Protein AF-A0A673LAK9-F1 (afdb_monomer)

Nearest PDB structures (foldseek):
  1bwq-assembly1_A-2  TM=9.946E-01  e=1.488E-22  Bos taurus
  3dt9-assembly1_A  TM=1.001E+00  e=3.721E-22  Bos taurus
  3dt8-assembly1_A  TM=9.996E-01  e=7.287E-22  Bos taurus
  1bwr-assembly1_A-2  TM=9.938E-01  e=6.066E-22  Bos taurus
  1es9-assembly1_A-2  TM=9.946E-01  e=2.473E-21  Bos taurus

Organism: NCBI:txid307959

pLDDT: mean 71.56, std 27.06, range [24.19, 98.62]

Radius of gyration: 23.66 Å; Cα contacts (8 Å, |Δi|>4): 290; chains: 1; bounding box: 69×64×58 Å

Sequence (242 aa):
MSEDSNPAATPTPCQDIQGDGRWMSLHNRFVSDSKGKEPDVLFVGDSLVQLLHEFEVWRKLFSPLHALNFGVGGDATQHVLWRLMNGELDHISPKVVVLWVGTNNHGHTPGQICGGIMAIINVVHQKLPRAHTLVLVLLLVFAVVTATNINCQAQPQPGDSNKSPVVKGHVISRQQGKTCSCVGRRNALEQNYCTCELQRQYRILSKEQKALCLKKGISTFKKCQQLIGGNRKAKKGISMPI

Structure (mmCIF, N/CA/C/O backbone):
data_AF-A0A673LAK9-F1
#
_entry.id   AF-A0A673LAK9-F1
#
loop_
_atom_site.group_PDB
_atom_site.id
_atom_site.type_symbol
_atom_site.label_atom_id
_atom_site.label_alt_id
_atom_site.label_comp_id
_atom_site.label_asym_id
_atom_site.label_entity_id
_atom_site.label_seq_id
_atom_site.pdbx_PDB_ins_code
_atom_site.Cartn_x
_atom_site.Cartn_y
_atom_site.Cartn_z
_atom_site.occupancy
_atom_site.B_iso_or_equiv
_atom_site.auth_seq_id
_atom_site.auth_comp_id
_atom_site.auth_asym_id
_atom_site.auth_atom_id
_atom_site.pdbx_PDB_model_num
ATOM 1 N N . MET A 1 1 ? -4.472 3.982 -33.065 1.00 32.81 1 MET A N 1
ATOM 2 C CA . MET A 1 1 ? -3.292 4.305 -32.242 1.00 32.81 1 MET A CA 1
ATOM 3 C C . MET A 1 1 ? -3.606 3.797 -30.853 1.00 32.81 1 MET A C 1
ATOM 5 O O . MET A 1 1 ? -4.525 4.320 -30.240 1.00 32.81 1 MET A O 1
ATOM 9 N N . SER A 1 2 ? -2.996 2.682 -30.457 1.00 44.56 2 SER A N 1
ATOM 10 C CA . SER A 1 2 ? -3.163 2.100 -29.124 1.00 44.56 2 SER A CA 1
ATOM 11 C C . SER A 1 2 ? -2.722 3.128 -28.090 1.00 44.56 2 SER A C 1
ATOM 13 O O . SER A 1 2 ? -1.603 3.623 -28.193 1.00 44.56 2 SER A O 1
ATOM 15 N N . GLU A 1 3 ? -3.597 3.480 -27.148 1.00 51.19 3 GLU A N 1
ATOM 16 C CA . GLU A 1 3 ? -3.186 4.191 -25.938 1.00 51.19 3 GLU A CA 1
ATOM 17 C C . GLU A 1 3 ? -1.975 3.457 -25.353 1.00 51.19 3 GLU A C 1
ATOM 19 O O . GLU A 1 3 ? -2.029 2.239 -25.170 1.00 51.19 3 GLU A O 1
ATOM 24 N N . ASP A 1 4 ? -0.869 4.171 -25.132 1.00 59.91 4 ASP A N 1
ATOM 25 C CA . ASP A 1 4 ? 0.322 3.613 -24.497 1.00 59.91 4 ASP A CA 1
ATOM 26 C C . ASP A 1 4 ? -0.071 3.086 -23.111 1.00 59.91 4 ASP A C 1
ATOM 28 O O . ASP A 1 4 ? -0.220 3.843 -22.148 1.00 59.91 4 ASP A O 1
ATOM 32 N N . SER A 1 5 ? -0.305 1.774 -23.023 1.00 85.25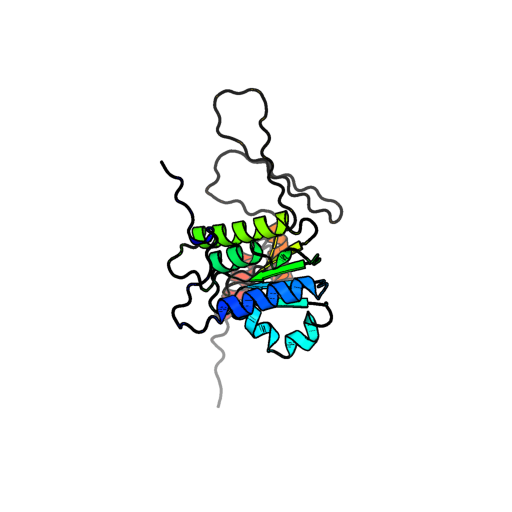 5 SER A N 1
ATOM 33 C CA . SER A 1 5 ? -0.697 1.121 -21.779 1.00 85.25 5 SER A CA 1
ATOM 34 C C . SER A 1 5 ? 0.406 1.321 -20.746 1.00 85.25 5 SER A C 1
ATOM 36 O O . SER A 1 5 ? 1.574 1.020 -20.996 1.00 85.25 5 SER A O 1
ATOM 38 N N . ASN A 1 6 ? 0.049 1.845 -19.574 1.00 94.00 6 ASN A N 1
ATOM 39 C CA . ASN A 1 6 ? 1.003 2.043 -18.495 1.00 94.00 6 ASN A CA 1
ATOM 40 C C . ASN A 1 6 ? 1.324 0.686 -17.831 1.00 94.00 6 ASN A C 1
ATOM 42 O O . ASN A 1 6 ? 0.464 0.146 -17.123 1.00 94.00 6 ASN A O 1
ATOM 46 N N . PRO A 1 7 ? 2.552 0.149 -17.970 1.00 95.06 7 PRO A N 1
ATOM 47 C CA . PRO A 1 7 ? 2.906 -1.151 -17.396 1.00 95.06 7 PRO A CA 1
ATOM 48 C C . PRO A 1 7 ? 2.795 -1.161 -15.865 1.00 95.06 7 PRO A C 1
ATOM 50 O O . PRO A 1 7 ? 2.370 -2.153 -15.282 1.00 95.06 7 PRO A O 1
ATOM 53 N N . ALA A 1 8 ? 3.055 -0.028 -15.205 1.00 94.44 8 ALA A N 1
ATOM 54 C CA . ALA A 1 8 ? 2.922 0.106 -13.756 1.00 94.44 8 ALA A CA 1
ATOM 55 C C . ALA A 1 8 ? 1.456 0.053 -13.271 1.00 94.44 8 ALA A C 1
ATOM 57 O O . ALA A 1 8 ? 1.214 -0.135 -12.077 1.00 94.44 8 ALA A O 1
ATOM 58 N N . ALA A 1 9 ? 0.486 0.220 -14.175 1.00 96.62 9 ALA A N 1
ATOM 59 C CA . ALA A 1 9 ? -0.952 0.134 -13.913 1.00 96.62 9 ALA A CA 1
ATOM 60 C C . ALA A 1 9 ? -1.599 -1.141 -14.487 1.00 96.62 9 ALA A C 1
ATOM 62 O O . ALA A 1 9 ? -2.817 -1.287 -14.412 1.00 96.62 9 ALA A O 1
ATOM 63 N N . THR A 1 10 ? -0.811 -2.058 -15.056 1.00 97.06 10 THR A N 1
ATOM 64 C CA . THR A 1 10 ? -1.315 -3.313 -15.630 1.00 97.06 10 THR A CA 1
ATOM 65 C C . THR A 1 10 ? -1.129 -4.451 -14.622 1.00 97.06 10 THR A C 1
ATOM 67 O O . THR A 1 10 ? 0.012 -4.836 -14.376 1.00 97.06 10 THR A O 1
ATOM 70 N N . PRO A 1 11 ? -2.197 -5.007 -14.020 1.00 97.50 11 PRO A N 1
ATOM 71 C CA . PRO A 1 11 ? -2.079 -5.990 -12.944 1.00 97.50 11 PRO A CA 1
ATOM 72 C C . PRO A 1 11 ? -1.341 -7.243 -13.417 1.00 97.50 11 PRO A C 1
ATOM 74 O O . PRO A 1 11 ? -1.823 -7.961 -14.289 1.00 97.50 11 PRO A O 1
ATOM 77 N N . THR A 1 12 ? -0.189 -7.526 -12.813 1.00 96.81 12 THR A N 1
ATOM 78 C CA . THR A 1 12 ? 0.647 -8.683 -13.160 1.00 96.81 12 THR A CA 1
ATOM 79 C C . THR A 1 12 ? 1.162 -9.333 -11.875 1.00 96.81 12 THR A C 1
ATOM 81 O O . THR A 1 12 ? 1.627 -8.601 -11.000 1.00 96.81 12 THR A O 1
ATOM 84 N N . PRO A 1 13 ? 1.090 -10.666 -11.711 1.00 96.38 13 PRO A N 1
ATOM 85 C CA . PRO A 1 13 ? 1.691 -11.330 -10.558 1.00 96.38 13 PRO A CA 1
ATOM 86 C C . PRO A 1 13 ? 3.221 -11.280 -10.648 1.00 96.38 13 PRO A C 1
ATOM 88 O O . PRO A 1 13 ? 3.785 -11.229 -11.741 1.00 96.38 13 PRO A O 1
ATOM 91 N N . CYS A 1 14 ? 3.907 -11.322 -9.505 1.00 93.06 14 CYS A N 1
ATOM 92 C CA . CYS A 1 14 ? 5.365 -11.426 -9.509 1.00 93.06 14 CYS A CA 1
ATOM 93 C C . CYS A 1 14 ? 5.781 -12.799 -10.061 1.00 93.06 14 CYS A C 1
ATOM 95 O O . CYS A 1 14 ? 5.301 -13.832 -9.586 1.00 93.06 14 CYS A O 1
ATOM 97 N N . GLN A 1 15 ? 6.658 -12.815 -11.066 1.00 91.31 15 GLN A N 1
ATOM 98 C CA . GLN A 1 15 ? 7.163 -14.058 -11.639 1.00 91.31 15 GLN A CA 1
ATOM 99 C C . GLN A 1 15 ? 8.132 -14.733 -10.664 1.00 91.31 15 GLN A C 1
ATOM 101 O O . GLN A 1 15 ? 9.089 -14.117 -10.191 1.00 91.31 15 GLN A O 1
ATOM 106 N N . ASP A 1 16 ? 7.908 -16.016 -10.397 1.00 92.00 16 ASP A N 1
ATOM 107 C CA . ASP A 1 16 ? 8.796 -16.801 -9.551 1.00 92.00 16 ASP A CA 1
ATOM 108 C C . ASP A 1 16 ? 10.026 -17.272 -10.334 1.00 92.00 16 ASP A C 1
ATOM 110 O O . ASP A 1 16 ? 10.006 -18.286 -11.028 1.00 92.00 16 ASP A O 1
ATOM 114 N N . ILE A 1 17 ? 11.103 -16.498 -10.232 1.00 90.25 17 ILE A N 1
ATOM 115 C CA . ILE A 1 17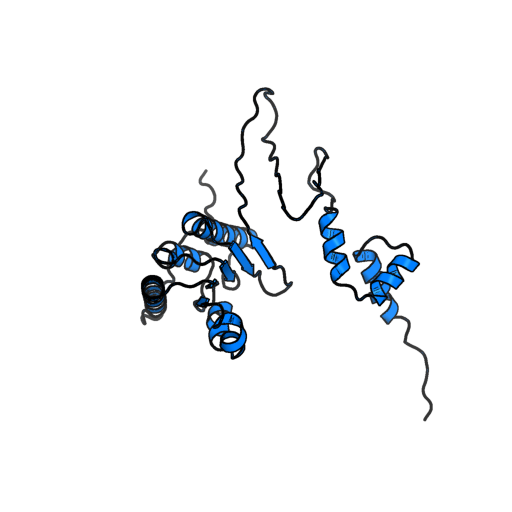 ? 12.404 -16.837 -10.819 1.00 90.25 17 ILE A CA 1
ATOM 116 C C . ILE A 1 17 ? 13.239 -17.770 -9.926 1.00 90.25 17 ILE A C 1
ATOM 118 O O . ILE A 1 17 ? 14.249 -18.292 -10.387 1.00 90.25 17 ILE A O 1
ATOM 122 N N . GLN A 1 18 ? 12.864 -17.943 -8.652 1.00 90.75 18 GLN A N 1
ATOM 123 C CA . GLN A 1 18 ? 13.607 -18.755 -7.675 1.00 90.75 18 GLN A CA 1
ATOM 124 C C . GLN A 1 18 ? 13.045 -20.180 -7.573 1.00 90.75 18 GLN A C 1
ATOM 126 O O . GLN A 1 18 ? 13.776 -21.095 -7.202 1.00 90.75 18 GLN A O 1
ATOM 131 N N . GLY A 1 19 ? 11.779 -20.377 -7.947 1.00 93.38 19 GLY A N 1
ATOM 132 C CA . GLY A 1 19 ? 11.087 -21.665 -7.953 1.00 93.38 19 GLY A CA 1
ATOM 133 C C . GLY A 1 19 ? 10.552 -22.096 -6.585 1.00 93.38 19 GLY A C 1
ATOM 134 O O . GLY A 1 19 ? 10.206 -23.264 -6.416 1.00 93.38 19 GLY A O 1
ATOM 135 N N . ASP A 1 20 ? 10.511 -21.195 -5.600 1.00 94.69 20 ASP A N 1
ATOM 136 C CA . ASP A 1 20 ? 10.093 -21.496 -4.226 1.00 94.69 20 ASP A CA 1
ATOM 137 C C . ASP A 1 20 ? 8.623 -21.142 -3.928 1.00 94.69 20 ASP A C 1
ATOM 139 O O . ASP A 1 20 ? 8.115 -21.433 -2.844 1.00 94.69 20 ASP A O 1
ATOM 143 N N . GLY A 1 21 ? 7.916 -20.509 -4.871 1.00 94.38 21 GLY A N 1
ATOM 144 C CA . GLY A 1 21 ? 6.505 -20.147 -4.746 1.00 94.38 21 GLY A CA 1
ATOM 145 C C . GLY A 1 21 ? 6.195 -19.166 -3.610 1.00 94.38 21 GLY A C 1
ATOM 146 O O . GLY A 1 21 ? 5.028 -19.017 -3.221 1.00 94.38 21 GLY A O 1
ATOM 147 N N . ARG A 1 22 ? 7.201 -18.481 -3.050 1.00 95.25 22 ARG A N 1
ATOM 148 C CA . ARG A 1 22 ? 7.054 -17.682 -1.820 1.00 95.25 22 ARG A CA 1
ATOM 149 C C . ARG A 1 22 ? 6.073 -16.522 -1.963 1.00 95.25 22 ARG A C 1
ATOM 151 O O . ARG A 1 22 ? 5.297 -16.242 -1.051 1.00 95.25 22 ARG A O 1
ATOM 158 N N . TRP A 1 23 ? 6.084 -15.856 -3.119 1.00 97.31 23 TRP A N 1
ATOM 159 C CA . TRP A 1 23 ? 5.237 -14.691 -3.374 1.00 97.31 23 TRP A CA 1
ATOM 160 C C . TRP A 1 23 ? 3.761 -15.090 -3.419 1.00 97.31 23 TRP A C 1
ATOM 162 O O . TRP A 1 23 ? 2.928 -14.488 -2.742 1.00 97.31 23 TRP A O 1
ATOM 172 N N . MET A 1 24 ? 3.456 -16.174 -4.136 1.00 97.69 24 MET A N 1
ATOM 173 C CA . MET A 1 24 ? 2.098 -16.706 -4.213 1.00 97.69 24 MET A CA 1
ATOM 174 C C . MET A 1 24 ? 1.631 -17.268 -2.865 1.00 97.69 24 MET A C 1
ATOM 176 O O . MET A 1 24 ? 0.482 -17.080 -2.478 1.00 97.69 24 MET A O 1
ATOM 180 N N . SER A 1 25 ? 2.532 -17.893 -2.104 1.00 97.69 25 SER A N 1
ATOM 181 C CA . SER A 1 25 ? 2.235 -18.371 -0.748 1.00 97.69 25 SER A CA 1
ATOM 182 C C . SER A 1 25 ? 1.859 -17.227 0.201 1.00 97.69 25 SER A C 1
ATOM 184 O O . SER A 1 25 ? 0.890 -17.346 0.952 1.00 97.69 25 SER A O 1
ATOM 186 N N . LEU A 1 26 ? 2.573 -16.094 0.142 1.00 97.06 26 LEU A N 1
ATOM 187 C CA . LEU A 1 26 ? 2.229 -14.893 0.913 1.00 97.06 26 LEU A CA 1
ATOM 188 C C . LEU A 1 26 ? 0.869 -14.323 0.503 1.00 97.06 26 LEU A C 1
ATOM 190 O O . LEU A 1 26 ? 0.053 -14.034 1.376 1.00 97.06 26 LEU A O 1
ATOM 194 N N . HIS A 1 27 ? 0.607 -14.214 -0.800 1.00 98.12 27 HIS A N 1
ATOM 195 C CA . HIS A 1 27 ? -0.686 -13.765 -1.313 1.00 98.12 27 HIS A CA 1
ATOM 196 C C . HIS A 1 27 ? -1.838 -14.652 -0.811 1.00 98.12 27 HIS A C 1
ATOM 198 O O . HIS A 1 27 ? -2.797 -14.155 -0.223 1.00 98.12 27 HIS A O 1
ATOM 204 N N . ASN A 1 28 ? -1.711 -15.976 -0.937 1.00 98.00 28 ASN A N 1
ATOM 205 C CA . ASN A 1 28 ? -2.723 -16.923 -0.465 1.00 98.00 28 ASN A CA 1
ATOM 206 C C . ASN A 1 28 ? -2.963 -16.814 1.048 1.00 98.00 28 ASN A C 1
ATOM 208 O O . ASN A 1 28 ? -4.105 -16.900 1.503 1.00 98.00 28 ASN A O 1
ATOM 212 N N . ARG A 1 29 ? -1.905 -16.574 1.835 1.00 97.56 29 ARG A N 1
ATOM 213 C CA . ARG A 1 29 ? -2.036 -16.297 3.271 1.00 97.56 29 ARG A CA 1
ATOM 214 C C . ARG A 1 29 ? -2.862 -15.034 3.520 1.00 97.56 29 ARG A C 1
ATOM 216 O O . ARG A 1 29 ? -3.745 -15.071 4.367 1.00 97.56 29 ARG A O 1
ATOM 223 N N . PHE A 1 30 ? -2.627 -13.952 2.779 1.00 97.81 30 PHE A N 1
ATOM 224 C CA . PHE A 1 30 ? -3.398 -12.711 2.918 1.00 97.81 30 PHE A CA 1
ATOM 225 C C . PHE A 1 30 ? -4.868 -12.875 2.521 1.00 97.81 30 PHE A C 1
ATOM 227 O O . PHE A 1 30 ? -5.747 -12.372 3.217 1.00 97.81 30 PHE A O 1
ATOM 234 N N . VAL A 1 31 ? -5.156 -13.650 1.473 1.00 97.50 31 VAL A N 1
ATOM 235 C CA . VAL A 1 31 ? -6.532 -14.030 1.107 1.00 97.50 31 VAL A CA 1
ATOM 236 C C . VAL A 1 31 ? -7.192 -14.875 2.205 1.00 97.50 31 VAL A C 1
ATOM 238 O O . VAL A 1 31 ? -8.388 -14.756 2.457 1.00 97.50 31 VAL A O 1
ATOM 241 N N . SER A 1 32 ? -6.437 -15.736 2.890 1.00 97.06 32 SER A N 1
ATOM 242 C CA . SER A 1 32 ? -6.958 -16.476 4.043 1.00 97.06 32 SER A CA 1
ATOM 243 C C . SER A 1 32 ? -7.188 -15.567 5.254 1.00 97.06 32 SER A C 1
ATOM 245 O O . SER A 1 32 ? -8.199 -15.707 5.940 1.00 97.06 32 SER A O 1
ATOM 247 N N . ASP A 1 33 ? -6.275 -14.631 5.520 1.00 94.94 33 ASP A N 1
ATOM 248 C CA . ASP A 1 33 ? -6.407 -13.652 6.600 1.00 94.94 33 ASP A CA 1
ATOM 249 C C . ASP A 1 33 ? -7.629 -12.753 6.390 1.00 94.94 33 ASP A C 1
ATOM 251 O O . ASP A 1 33 ? -8.336 -12.472 7.354 1.00 94.94 33 ASP A O 1
ATOM 255 N N . SER A 1 34 ? -7.914 -12.351 5.146 1.00 93.31 34 SER A N 1
ATOM 256 C CA . SER A 1 34 ? -9.090 -11.536 4.823 1.00 93.31 34 SER A CA 1
ATOM 257 C C . SER A 1 34 ? -10.406 -12.273 5.100 1.00 93.31 34 SER A C 1
ATOM 259 O O . SER A 1 34 ? -11.389 -11.646 5.473 1.00 93.31 34 SER A O 1
ATOM 261 N N . LYS A 1 35 ? -10.430 -13.607 4.988 1.00 93.56 35 LYS A N 1
ATOM 262 C CA . LYS A 1 35 ? -11.600 -14.438 5.326 1.00 93.56 35 LYS A CA 1
ATOM 263 C C . LYS A 1 35 ? -11.786 -14.648 6.827 1.00 93.56 35 LYS A C 1
ATOM 265 O O . LYS A 1 35 ? -12.907 -14.868 7.273 1.00 93.56 35 LYS A O 1
ATOM 270 N N . GLY A 1 36 ? -10.692 -14.663 7.587 1.00 88.19 36 GLY A N 1
ATOM 271 C CA . GLY A 1 36 ? -10.696 -15.031 9.005 1.00 88.19 36 GLY A CA 1
ATOM 272 C C . GLY A 1 36 ? -10.671 -13.857 9.982 1.00 88.19 36 GLY A C 1
ATOM 273 O O . GLY A 1 36 ? -10.729 -14.089 11.189 1.00 88.19 36 GLY A O 1
ATOM 274 N N . LYS A 1 37 ? -10.515 -12.618 9.502 1.00 92.50 37 LYS A N 1
ATOM 275 C CA . LYS A 1 37 ? -10.291 -11.434 10.344 1.00 92.50 37 LYS A CA 1
ATOM 276 C C . LYS A 1 37 ? -11.063 -10.225 9.822 1.00 92.50 37 LYS A C 1
ATOM 278 O O . LYS A 1 37 ? -11.219 -10.054 8.620 1.00 92.50 37 LYS A O 1
ATOM 283 N N . GLU A 1 38 ? -11.445 -9.333 10.732 1.00 93.81 38 GLU A N 1
ATOM 284 C CA . GLU A 1 38 ? -12.155 -8.085 10.425 1.00 93.81 38 GLU A CA 1
ATOM 285 C C . GLU A 1 38 ? -11.292 -6.869 10.814 1.00 93.81 38 GLU A C 1
ATOM 287 O O . GLU A 1 38 ? -11.416 -6.347 11.923 1.00 93.81 38 GLU A O 1
ATOM 292 N N . PRO A 1 39 ? -10.355 -6.429 9.952 1.00 96.06 39 PRO A N 1
ATOM 293 C CA . PRO A 1 39 ? -9.477 -5.312 10.278 1.00 96.06 39 PRO A CA 1
ATOM 294 C C . PRO A 1 39 ? -10.203 -3.967 10.239 1.00 96.06 39 PRO A C 1
ATOM 296 O O . PRO A 1 39 ? -10.970 -3.695 9.316 1.00 96.06 39 PRO A O 1
ATOM 299 N N . ASP A 1 40 ? -9.854 -3.063 11.155 1.00 95.69 40 ASP A N 1
ATOM 300 C CA . ASP A 1 40 ? -10.225 -1.646 11.051 1.00 95.69 40 ASP A CA 1
ATOM 301 C C . ASP A 1 40 ? -9.251 -0.875 10.140 1.00 95.69 40 ASP A C 1
ATOM 303 O O . ASP A 1 40 ? -9.645 0.098 9.484 1.00 95.69 40 ASP A O 1
ATOM 307 N N . VAL A 1 41 ? -7.988 -1.316 10.070 1.00 96.75 41 VAL A N 1
ATOM 308 C CA . VAL A 1 41 ? -6.927 -0.706 9.255 1.00 96.75 41 VAL A CA 1
ATOM 309 C C . VAL A 1 41 ? -6.217 -1.770 8.422 1.00 96.75 41 VAL A C 1
ATOM 311 O O . VAL A 1 41 ? -5.789 -2.798 8.937 1.00 96.75 41 VAL A O 1
ATOM 314 N N . LEU A 1 42 ? -6.035 -1.512 7.131 1.00 97.81 42 LEU A N 1
ATOM 315 C CA . LEU A 1 42 ? -5.280 -2.386 6.240 1.00 97.81 42 LEU A CA 1
ATOM 316 C C . LEU A 1 42 ? -4.047 -1.662 5.705 1.00 97.81 42 LEU A C 1
ATOM 318 O O . LEU A 1 42 ? -4.173 -0.618 5.075 1.00 97.81 42 LEU A O 1
ATOM 322 N N . PHE A 1 43 ? -2.864 -2.229 5.905 1.00 97.81 43 PHE A N 1
ATOM 323 C CA . PHE A 1 43 ? -1.633 -1.770 5.271 1.00 97.81 43 PHE A CA 1
ATOM 324 C C . PHE A 1 43 ? -1.331 -2.630 4.048 1.00 97.81 43 PHE A C 1
ATOM 326 O O . PHE A 1 43 ? -1.311 -3.853 4.143 1.00 97.81 43 PHE A O 1
ATOM 333 N N . VAL A 1 44 ? -1.057 -1.996 2.911 1.00 97.69 44 VAL A N 1
ATOM 334 C CA . VAL A 1 44 ? -0.728 -2.659 1.647 1.00 97.69 44 VAL A CA 1
ATOM 335 C C . VAL A 1 44 ? 0.502 -1.996 1.051 1.00 97.69 44 VAL A C 1
ATOM 337 O O . VAL A 1 44 ? 0.574 -0.767 0.963 1.00 97.69 44 VAL A O 1
ATOM 340 N N . GLY A 1 45 ? 1.468 -2.795 0.612 1.00 96.31 45 GLY A N 1
ATOM 341 C CA . GLY A 1 45 ? 2.647 -2.226 -0.016 1.00 96.31 45 GLY A CA 1
ATOM 342 C C . GLY A 1 45 ? 3.798 -3.185 -0.229 1.00 96.31 45 GLY A C 1
ATOM 343 O O . GLY A 1 45 ? 3.612 -4.397 -0.344 1.00 96.31 45 GLY A O 1
ATOM 344 N N . ASP A 1 46 ? 4.985 -2.593 -0.281 1.00 95.38 46 ASP A N 1
ATOM 345 C CA . ASP A 1 46 ? 6.245 -3.286 -0.516 1.00 95.38 46 ASP A CA 1
ATOM 346 C C . ASP A 1 46 ? 6.951 -3.722 0.788 1.00 95.38 46 ASP A C 1
ATOM 348 O O . ASP A 1 46 ? 6.323 -3.913 1.837 1.00 95.38 46 ASP A O 1
ATOM 352 N N . SER A 1 47 ? 8.275 -3.901 0.727 1.00 94.06 47 SER A N 1
ATOM 353 C CA . SER A 1 47 ? 9.113 -4.272 1.869 1.00 94.06 47 SER A CA 1
ATOM 354 C C . SER A 1 47 ? 9.030 -3.277 3.023 1.00 94.06 47 SER A C 1
ATOM 356 O O . SER A 1 47 ? 9.167 -3.697 4.167 1.00 94.06 47 SER A O 1
ATOM 358 N N . LEU A 1 48 ? 8.790 -1.986 2.776 1.00 91.56 48 LEU A N 1
ATOM 359 C CA . LEU A 1 48 ? 8.674 -0.991 3.847 1.00 91.56 48 LEU A CA 1
ATOM 360 C C . LEU A 1 48 ? 7.450 -1.266 4.718 1.00 91.56 48 LEU A C 1
ATOM 362 O O . LEU A 1 48 ? 7.523 -1.176 5.943 1.00 91.56 48 LEU A O 1
ATOM 366 N N . VAL A 1 49 ? 6.343 -1.665 4.089 1.00 94.44 49 VAL A N 1
ATOM 367 C CA . VAL A 1 49 ? 5.139 -2.096 4.801 1.00 94.44 49 VAL A CA 1
ATOM 368 C C . VAL A 1 49 ? 5.389 -3.424 5.500 1.00 94.44 49 VAL A C 1
ATOM 370 O O . VAL A 1 49 ? 5.098 -3.534 6.687 1.00 94.44 49 VAL A O 1
ATOM 373 N N . GLN A 1 50 ? 5.976 -4.399 4.804 1.00 94.25 50 GLN A N 1
ATOM 374 C CA . GLN A 1 50 ? 6.250 -5.720 5.373 1.00 94.25 50 GLN A CA 1
ATOM 375 C C . GLN A 1 50 ? 7.114 -5.624 6.639 1.00 94.25 50 GLN A C 1
ATOM 377 O O . GLN A 1 50 ? 6.755 -6.160 7.682 1.00 94.25 50 GLN A O 1
ATOM 382 N N . LEU A 1 51 ? 8.231 -4.899 6.561 1.00 92.12 51 LEU A N 1
ATOM 383 C CA . LEU A 1 51 ? 9.187 -4.765 7.658 1.00 92.12 51 LEU A CA 1
ATOM 384 C C . LEU A 1 51 ? 8.634 -3.939 8.817 1.00 92.12 51 LEU A C 1
ATOM 386 O O . LEU A 1 51 ? 9.042 -4.162 9.953 1.00 92.12 51 LEU A O 1
ATOM 390 N N . LEU A 1 52 ? 7.689 -3.021 8.570 1.00 89.75 52 LEU A N 1
ATOM 391 C CA . LEU A 1 52 ? 7.052 -2.248 9.639 1.00 89.75 52 LEU A CA 1
ATOM 392 C C . LEU A 1 52 ? 6.437 -3.164 10.706 1.00 89.75 52 LEU A C 1
ATOM 394 O O . LEU A 1 52 ? 6.500 -2.824 11.884 1.00 89.75 52 LEU A O 1
ATOM 398 N N . HIS A 1 53 ? 5.902 -4.321 10.300 1.00 86.69 53 HIS A N 1
ATOM 399 C CA . HIS A 1 53 ? 5.316 -5.324 11.191 1.00 86.69 53 HIS A CA 1
ATOM 400 C C . HIS A 1 53 ? 6.321 -5.916 12.194 1.00 86.69 53 HIS A C 1
ATOM 402 O O . HIS A 1 53 ? 5.947 -6.246 13.319 1.00 86.69 53 HIS A O 1
ATOM 408 N N . GLU A 1 54 ? 7.594 -6.015 11.810 1.00 86.81 54 GLU A N 1
ATOM 409 C CA . GLU A 1 54 ? 8.650 -6.642 12.616 1.00 86.81 54 GLU A CA 1
ATOM 410 C C . GLU A 1 54 ? 9.183 -5.719 13.724 1.00 86.81 54 GLU A C 1
ATOM 412 O O . GLU A 1 54 ? 9.809 -6.170 14.684 1.00 86.81 54 GLU A O 1
ATOM 417 N N . PHE A 1 55 ? 8.931 -4.412 13.629 1.00 89.19 55 PHE A N 1
ATOM 418 C CA . PHE A 1 55 ? 9.391 -3.448 14.624 1.00 89.19 55 PHE A CA 1
ATOM 419 C C . PHE A 1 55 ? 8.423 -3.322 15.806 1.00 89.19 55 PHE A C 1
ATOM 421 O O . PHE A 1 55 ? 7.201 -3.365 15.666 1.00 89.19 55 PHE A O 1
ATOM 428 N N . GLU A 1 56 ? 8.967 -3.032 16.994 1.00 87.44 56 GLU A N 1
ATOM 429 C CA . GLU A 1 56 ? 8.179 -2.863 18.227 1.00 87.44 56 GLU A CA 1
ATOM 430 C C . GLU A 1 56 ? 7.096 -1.771 18.105 1.00 87.44 56 GLU A C 1
ATOM 432 O O . GLU A 1 56 ? 6.037 -1.844 18.734 1.00 87.44 56 GLU A O 1
ATOM 437 N N . VAL A 1 57 ? 7.336 -0.776 17.244 1.00 87.50 57 VAL A N 1
ATOM 438 C CA . VAL A 1 57 ? 6.377 0.289 16.936 1.00 87.50 57 VAL A CA 1
ATOM 439 C C . VAL A 1 57 ? 5.043 -0.259 16.422 1.00 87.50 57 VAL A C 1
ATOM 441 O O . VAL A 1 57 ? 4.000 0.297 16.759 1.00 87.50 57 VAL A O 1
ATOM 444 N N . TRP A 1 58 ? 5.041 -1.375 15.684 1.00 89.00 58 TRP A N 1
ATOM 445 C CA . TRP A 1 58 ? 3.808 -1.979 15.187 1.00 89.00 58 TRP A CA 1
ATOM 446 C C . TRP A 1 58 ? 2.932 -2.503 16.310 1.00 89.00 58 TRP A C 1
ATOM 448 O O . TRP A 1 58 ? 1.747 -2.169 16.385 1.00 89.00 58 TRP A O 1
ATOM 458 N N . ARG A 1 59 ? 3.533 -3.255 17.234 1.00 88.19 59 ARG A N 1
ATOM 459 C CA . ARG A 1 59 ? 2.836 -3.772 18.414 1.00 88.19 59 ARG A CA 1
ATOM 460 C C . ARG A 1 59 ? 2.274 -2.655 19.287 1.00 88.19 59 ARG A C 1
ATOM 462 O O . ARG A 1 59 ? 1.175 -2.795 19.812 1.00 88.19 59 ARG A O 1
ATOM 469 N N . LYS A 1 60 ? 3.013 -1.553 19.434 1.00 89.00 60 LYS A N 1
ATOM 470 C CA . LYS A 1 60 ? 2.611 -0.418 20.277 1.00 89.00 60 LYS A CA 1
ATOM 471 C C . LYS A 1 60 ? 1.537 0.463 19.637 1.00 89.00 60 LYS A C 1
ATOM 473 O O . LYS A 1 60 ? 0.647 0.915 20.348 1.00 89.00 60 LYS A O 1
ATOM 478 N N . LEU A 1 61 ? 1.626 0.736 18.332 1.00 87.69 61 LEU A N 1
ATOM 479 C CA . LEU A 1 61 ? 0.803 1.765 17.679 1.00 87.69 61 LEU A CA 1
ATOM 480 C C . LEU A 1 61 ? -0.273 1.217 16.738 1.00 87.69 61 LEU A C 1
ATOM 482 O O . LEU A 1 61 ? -1.337 1.819 16.644 1.00 87.69 61 LEU A O 1
ATOM 486 N N . PHE A 1 62 ? -0.015 0.112 16.034 1.00 90.25 62 PHE A N 1
ATOM 487 C CA . PHE A 1 62 ? -0.894 -0.364 14.957 1.00 90.25 62 PHE A CA 1
ATOM 488 C C . PHE A 1 62 ? -1.689 -1.614 15.338 1.00 90.25 62 PHE A C 1
ATOM 490 O O . PHE A 1 62 ? -2.845 -1.735 14.947 1.00 90.25 62 PHE A O 1
ATOM 497 N N . SER A 1 63 ? -1.133 -2.507 16.161 1.00 89.75 63 SER A N 1
ATOM 498 C CA . SER A 1 63 ? -1.869 -3.684 16.655 1.00 89.75 63 SER A CA 1
ATOM 499 C C . SER A 1 63 ? -3.154 -3.329 17.429 1.00 89.75 63 SER A C 1
ATOM 501 O O . SER A 1 63 ? -4.172 -3.970 17.169 1.00 89.75 63 SER A O 1
ATOM 503 N N . PRO A 1 64 ? -3.190 -2.286 18.292 1.00 93.75 64 PRO A N 1
ATOM 504 C CA . PRO A 1 64 ? -4.428 -1.865 18.961 1.00 93.75 64 PRO A CA 1
ATOM 505 C C . PRO A 1 64 ? -5.510 -1.328 18.012 1.00 93.75 64 PRO A C 1
ATOM 507 O O . PRO A 1 64 ? -6.658 -1.197 18.415 1.00 93.75 64 PRO A O 1
ATOM 510 N N . LEU A 1 65 ? -5.152 -1.003 16.764 1.00 92.38 65 LEU A N 1
ATOM 511 C CA . LEU A 1 65 ? -6.077 -0.528 15.731 1.00 92.38 65 LEU A CA 1
ATOM 512 C C . LEU A 1 65 ? -6.657 -1.675 14.894 1.00 92.38 65 LEU A C 1
ATOM 514 O O . LEU A 1 65 ? -7.155 -1.417 13.803 1.00 92.38 65 LEU A O 1
ATOM 518 N N . HIS A 1 66 ? -6.518 -2.927 15.343 1.00 94.06 66 HIS A N 1
ATOM 519 C CA . HIS A 1 66 ? -6.935 -4.119 14.598 1.00 94.06 66 HIS A CA 1
ATOM 520 C C . HIS A 1 66 ? -6.398 -4.108 13.157 1.00 94.06 66 HIS A C 1
ATOM 522 O O . HIS A 1 66 ? -7.143 -4.255 12.187 1.00 94.06 66 HIS A O 1
ATOM 528 N N . ALA A 1 67 ? -5.094 -3.849 13.018 1.00 95.44 67 ALA A N 1
ATOM 529 C CA . ALA A 1 67 ? -4.467 -3.673 11.718 1.00 95.44 67 ALA A CA 1
ATOM 530 C C . ALA A 1 67 ? -4.032 -5.002 11.081 1.00 95.44 67 ALA A C 1
ATOM 532 O O . ALA A 1 67 ? -3.445 -5.856 11.748 1.00 95.44 67 ALA A O 1
ATOM 533 N N . LEU A 1 68 ? -4.229 -5.131 9.767 1.00 96.44 68 LEU A N 1
ATOM 534 C CA . LEU A 1 68 ? -3.580 -6.152 8.938 1.00 96.44 68 LEU A CA 1
ATOM 535 C C . LEU A 1 68 ? -2.465 -5.555 8.083 1.00 96.44 68 LEU A C 1
ATOM 537 O O . LEU A 1 68 ? -2.519 -4.391 7.689 1.00 96.44 68 LEU A O 1
ATOM 541 N N . ASN A 1 69 ? -1.455 -6.374 7.793 1.00 97.25 69 ASN A N 1
ATOM 542 C CA . ASN A 1 69 ? -0.288 -6.000 7.006 1.00 97.25 69 ASN A CA 1
ATOM 543 C C . ASN A 1 69 ? -0.119 -6.943 5.810 1.00 97.25 69 ASN A C 1
ATOM 545 O O . ASN A 1 69 ? 0.313 -8.083 5.971 1.00 97.25 69 ASN A O 1
ATOM 549 N N . PHE A 1 70 ? -0.451 -6.449 4.619 1.00 97.81 70 PHE A N 1
ATOM 550 C CA . PHE A 1 70 ? -0.290 -7.126 3.329 1.00 97.81 70 PHE A CA 1
ATOM 551 C C . PHE A 1 70 ? 0.894 -6.536 2.544 1.00 97.81 70 PHE A C 1
ATOM 553 O O . PHE A 1 70 ? 0.807 -6.236 1.345 1.00 97.81 70 PHE A O 1
ATOM 560 N N . GLY A 1 71 ? 2.005 -6.310 3.251 1.00 97.38 71 GLY A N 1
ATOM 561 C CA . GLY A 1 71 ? 3.286 -5.925 2.671 1.00 97.38 71 GLY A CA 1
ATOM 562 C C . GLY A 1 71 ? 4.035 -7.126 2.097 1.00 97.38 71 GLY A C 1
ATOM 563 O O . GLY A 1 71 ? 4.166 -8.156 2.763 1.00 97.38 71 GLY A O 1
ATOM 564 N N . VAL A 1 72 ? 4.566 -6.984 0.881 1.00 96.94 72 VAL A N 1
ATOM 565 C CA . VAL A 1 72 ? 5.411 -8.004 0.240 1.00 96.94 72 VAL A CA 1
ATOM 566 C C . VAL A 1 72 ? 6.694 -7.371 -0.275 1.00 96.94 72 VAL A C 1
ATOM 568 O O . VAL A 1 72 ? 6.680 -6.467 -1.107 1.00 96.94 72 VAL A O 1
ATOM 571 N N . GLY A 1 73 ? 7.833 -7.857 0.208 1.00 94.75 73 GLY A N 1
ATOM 572 C CA . GLY A 1 73 ? 9.133 -7.382 -0.236 1.00 94.75 73 GLY A CA 1
ATOM 573 C C . GLY A 1 73 ? 9.339 -7.552 -1.740 1.00 94.75 73 GLY A C 1
ATOM 574 O O . GLY A 1 73 ? 9.144 -8.637 -2.284 1.00 94.75 73 GLY A O 1
ATOM 575 N N . GLY A 1 74 ? 9.763 -6.470 -2.396 1.00 92.44 74 GLY A N 1
ATOM 576 C CA . GLY A 1 74 ? 9.998 -6.426 -3.842 1.00 92.44 74 GLY A CA 1
ATOM 577 C C . GLY A 1 74 ? 8.771 -6.069 -4.685 1.00 92.44 74 GLY A C 1
ATOM 578 O O . GLY A 1 74 ? 8.909 -5.906 -5.897 1.00 92.44 74 GLY A O 1
ATOM 579 N N . ASP A 1 75 ? 7.590 -5.894 -4.084 1.00 97.44 75 ASP A N 1
ATOM 580 C CA . ASP A 1 75 ? 6.406 -5.490 -4.839 1.00 97.44 75 ASP A CA 1
ATOM 581 C C . ASP A 1 75 ? 6.577 -4.107 -5.483 1.00 97.44 75 ASP A C 1
ATOM 583 O O . ASP A 1 75 ? 7.019 -3.140 -4.857 1.00 97.44 75 ASP A O 1
ATOM 587 N N . ALA A 1 76 ? 6.176 -4.032 -6.749 1.00 96.88 76 ALA A N 1
ATOM 588 C CA . ALA A 1 76 ? 5.947 -2.811 -7.504 1.00 96.88 76 ALA A CA 1
ATOM 589 C C . ALA A 1 76 ? 4.429 -2.575 -7.617 1.00 96.88 76 ALA A C 1
ATOM 591 O O . ALA A 1 76 ? 3.627 -3.449 -7.271 1.00 96.88 76 ALA A O 1
ATOM 592 N N . THR A 1 77 ? 4.011 -1.408 -8.111 1.00 97.12 77 THR A N 1
ATOM 593 C CA . THR A 1 77 ? 2.581 -1.042 -8.193 1.00 97.12 77 THR A CA 1
ATOM 594 C C . THR A 1 77 ? 1.728 -2.091 -8.910 1.00 97.12 77 THR A C 1
ATOM 596 O O . THR A 1 77 ? 0.652 -2.431 -8.427 1.00 97.12 77 THR A O 1
ATOM 599 N N . GLN A 1 78 ? 2.210 -2.664 -10.014 1.00 97.75 78 GLN A N 1
ATOM 600 C CA . GLN A 1 78 ? 1.472 -3.672 -10.774 1.00 97.75 78 GLN A CA 1
ATOM 601 C C . GLN A 1 78 ? 1.257 -4.991 -10.014 1.00 97.75 78 GLN A C 1
ATOM 603 O O . GLN A 1 78 ? 0.233 -5.646 -10.211 1.00 97.75 78 GLN A O 1
ATOM 608 N N . HIS A 1 79 ? 2.186 -5.358 -9.122 1.00 98.38 79 HIS A N 1
ATOM 609 C CA . HIS A 1 79 ? 2.088 -6.566 -8.297 1.00 98.38 79 HIS A CA 1
ATOM 610 C C . HIS A 1 79 ? 1.034 -6.375 -7.204 1.00 98.38 79 HIS A C 1
ATOM 612 O O . HIS A 1 79 ? 0.145 -7.210 -7.041 1.00 98.38 79 HIS A O 1
ATOM 618 N N . VAL A 1 80 ? 1.074 -5.226 -6.515 1.00 98.25 80 VAL A N 1
ATOM 619 C CA . VAL A 1 80 ? 0.055 -4.849 -5.524 1.00 98.25 80 VAL A CA 1
ATOM 620 C C . VAL A 1 80 ? -1.325 -4.787 -6.170 1.00 98.25 80 VAL A C 1
ATOM 622 O O . VAL A 1 80 ? -2.282 -5.342 -5.637 1.00 98.25 80 VAL A O 1
ATOM 625 N N . LEU A 1 81 ? -1.433 -4.144 -7.335 1.00 98.31 81 LEU A N 1
ATOM 626 C CA . LEU A 1 81 ? -2.690 -4.040 -8.067 1.00 98.31 81 LEU A CA 1
ATOM 627 C C . LEU A 1 81 ? -3.284 -5.422 -8.359 1.00 98.31 81 LEU A C 1
ATOM 629 O O . LEU A 1 81 ? -4.463 -5.650 -8.090 1.00 98.31 81 LEU A O 1
ATOM 633 N N . TRP A 1 82 ? -2.460 -6.354 -8.846 1.00 98.62 82 TRP A N 1
ATOM 634 C CA . TRP A 1 82 ? -2.887 -7.730 -9.078 1.00 98.62 82 TRP A CA 1
ATOM 635 C C . TRP A 1 82 ? -3.392 -8.383 -7.788 1.00 98.62 82 TRP A C 1
ATOM 637 O O . TRP A 1 82 ? -4.498 -8.916 -7.771 1.00 98.62 82 TRP A O 1
ATOM 647 N N . ARG A 1 83 ? -2.643 -8.286 -6.687 1.00 98.62 83 ARG A N 1
ATOM 648 C CA . ARG A 1 83 ? -3.013 -8.902 -5.403 1.00 98.62 83 ARG A CA 1
ATOM 649 C C . ARG A 1 83 ? -4.376 -8.443 -4.884 1.00 98.62 83 ARG A C 1
ATOM 651 O O . ARG A 1 83 ? -5.210 -9.268 -4.516 1.00 98.62 83 ARG A O 1
ATOM 658 N N . LEU A 1 84 ? -4.645 -7.137 -4.927 1.00 98.06 84 LEU A N 1
ATOM 659 C CA . LEU A 1 84 ? -5.922 -6.573 -4.469 1.00 98.06 84 LEU A CA 1
ATOM 660 C C . LEU A 1 84 ? -7.108 -6.975 -5.356 1.00 98.06 84 LEU A C 1
ATOM 662 O O . LEU A 1 84 ? -8.233 -7.157 -4.875 1.00 98.06 84 LEU A O 1
ATOM 666 N N . MET A 1 85 ? -6.871 -7.131 -6.659 1.00 97.69 85 MET A N 1
ATOM 667 C CA . MET A 1 85 ? -7.891 -7.631 -7.579 1.00 97.69 85 MET A CA 1
ATOM 668 C C . MET A 1 85 ? -8.203 -9.113 -7.333 1.00 97.69 85 MET A C 1
ATOM 670 O O . MET A 1 85 ? -9.361 -9.501 -7.476 1.00 97.69 85 MET A O 1
ATOM 674 N N . ASN A 1 86 ? -7.224 -9.895 -6.874 1.00 97.88 86 ASN A N 1
ATOM 675 C CA . ASN A 1 86 ? -7.303 -11.348 -6.713 1.00 97.88 86 ASN A CA 1
ATOM 676 C C . ASN A 1 86 ? -7.538 -11.799 -5.254 1.00 97.88 86 ASN A C 1
ATOM 678 O O . ASN A 1 86 ? -6.874 -12.697 -4.758 1.00 97.88 86 ASN A O 1
ATOM 682 N N . GLY A 1 87 ? -8.503 -11.204 -4.550 1.00 96.38 87 GLY A N 1
ATOM 683 C CA . GLY A 1 87 ? -9.048 -11.797 -3.316 1.00 96.38 87 GLY A CA 1
ATOM 684 C C . GLY A 1 87 ? -8.646 -11.154 -1.990 1.00 96.38 87 GLY A C 1
ATOM 685 O O . GLY A 1 87 ? -9.340 -11.345 -0.991 1.00 96.38 87 GLY A O 1
ATOM 686 N N . GLU A 1 88 ? -7.580 -10.351 -1.939 1.00 97.62 88 GLU A N 1
ATOM 687 C CA . GLU A 1 88 ? -7.120 -9.778 -0.660 1.00 97.62 88 GLU A CA 1
ATOM 688 C C . GLU A 1 88 ? -8.132 -8.809 -0.020 1.00 97.62 88 GLU A C 1
ATOM 690 O O . GLU A 1 88 ? -8.115 -8.623 1.194 1.00 97.62 88 GLU A O 1
ATOM 695 N N . LEU A 1 89 ? -9.042 -8.222 -0.806 1.00 96.81 89 LEU A N 1
ATOM 696 C CA . LEU A 1 89 ? -10.045 -7.261 -0.325 1.00 96.81 89 LEU A CA 1
ATOM 697 C C . LEU A 1 89 ? -11.467 -7.830 -0.199 1.00 96.81 89 LEU A C 1
ATOM 699 O O . LEU A 1 89 ? -12.358 -7.111 0.240 1.00 96.81 89 LEU A O 1
ATOM 703 N N . ASP A 1 90 ? -11.706 -9.081 -0.593 1.00 94.69 90 ASP A N 1
ATOM 704 C CA . ASP A 1 90 ? -13.067 -9.557 -0.893 1.00 94.69 90 ASP A CA 1
ATOM 705 C C . ASP A 1 90 ? -13.941 -9.800 0.351 1.00 94.69 90 ASP A C 1
ATOM 707 O O . ASP A 1 90 ? -15.167 -9.799 0.255 1.00 94.69 90 ASP A O 1
ATOM 711 N N . HIS A 1 91 ? -13.326 -9.997 1.519 1.00 94.69 91 HIS A N 1
ATOM 712 C CA . HIS A 1 91 ? -14.017 -10.414 2.747 1.00 94.69 91 HIS A CA 1
ATOM 713 C C . HIS A 1 91 ? -13.806 -9.463 3.933 1.00 94.69 91 HIS A C 1
ATOM 715 O O . HIS A 1 91 ? -14.207 -9.770 5.050 1.00 94.69 91 HIS A O 1
ATOM 721 N N . ILE A 1 92 ? -13.209 -8.294 3.693 1.00 96.06 92 ILE A N 1
ATOM 722 C CA . ILE A 1 92 ? -12.886 -7.308 4.730 1.00 96.06 92 ILE A CA 1
ATOM 723 C C . ILE A 1 92 ? -13.542 -5.965 4.438 1.00 96.06 92 ILE A C 1
ATOM 725 O O . ILE A 1 92 ? -13.797 -5.609 3.291 1.00 96.06 92 ILE A O 1
ATOM 729 N N . SER A 1 93 ? -13.771 -5.172 5.482 1.00 95.44 93 SER A N 1
ATOM 730 C CA . SER A 1 93 ? -14.296 -3.812 5.347 1.00 95.44 93 SER A CA 1
ATOM 731 C C . SER A 1 93 ? -13.542 -2.818 6.238 1.00 95.44 93 SER A C 1
ATOM 733 O O . SER A 1 93 ? -14.146 -2.246 7.152 1.00 95.44 93 SER A O 1
ATOM 735 N N . PRO A 1 94 ? -12.231 -2.603 6.005 1.00 96.69 94 PRO A N 1
ATOM 736 C CA . PRO A 1 94 ? -11.452 -1.678 6.813 1.00 96.69 94 PRO A CA 1
ATOM 737 C C . PRO A 1 94 ? -11.956 -0.244 6.656 1.00 96.69 94 PRO A C 1
ATOM 739 O O . PRO A 1 94 ? -12.424 0.173 5.595 1.00 96.69 94 PRO A O 1
ATOM 742 N N . LYS A 1 95 ? -11.816 0.542 7.722 1.00 94.62 95 LYS A N 1
ATOM 743 C CA . LYS A 1 95 ? -12.113 1.981 7.718 1.00 94.62 95 LYS A CA 1
ATOM 744 C C . LYS A 1 95 ? -11.015 2.762 7.004 1.00 94.62 95 LYS A C 1
ATOM 746 O O . LYS A 1 95 ? -11.288 3.804 6.410 1.00 94.62 95 LYS A O 1
ATOM 751 N N . VAL A 1 96 ? -9.777 2.273 7.070 1.00 95.44 96 VAL A N 1
ATOM 752 C CA . VAL A 1 96 ? -8.604 2.922 6.478 1.00 95.44 96 VAL A CA 1
ATOM 753 C C . VAL A 1 96 ? -7.750 1.903 5.731 1.00 95.44 96 VAL A C 1
ATOM 755 O O . VAL A 1 96 ? -7.422 0.852 6.274 1.00 95.44 96 VAL A O 1
ATOM 758 N N . VAL A 1 97 ? -7.339 2.249 4.512 1.00 97.19 97 VAL A N 1
ATOM 759 C CA . VAL A 1 97 ? -6.324 1.523 3.742 1.00 97.19 97 VAL A CA 1
ATOM 760 C C . VAL A 1 97 ? -5.093 2.412 3.606 1.00 97.19 97 VAL A C 1
ATOM 762 O O . VAL A 1 97 ? -5.165 3.503 3.046 1.00 97.19 97 VAL A O 1
ATOM 765 N N . VAL A 1 98 ? -3.957 1.961 4.126 1.00 95.94 98 VAL A N 1
ATOM 766 C CA . VAL A 1 98 ? -2.660 2.627 4.001 1.00 95.94 98 VAL A CA 1
ATOM 767 C C . VAL A 1 98 ? -1.893 1.977 2.858 1.00 95.94 98 VAL A C 1
ATOM 769 O O . VAL A 1 98 ? -1.515 0.811 2.944 1.00 95.94 98 VAL A O 1
ATOM 772 N N . LEU A 1 99 ? -1.657 2.738 1.796 1.00 95.81 99 LEU A N 1
ATOM 773 C CA . LEU A 1 99 ? -0.920 2.317 0.615 1.00 95.81 99 LEU A CA 1
ATOM 774 C C . LEU A 1 99 ? 0.489 2.907 0.634 1.00 95.81 99 LEU A C 1
ATOM 776 O O . LEU A 1 99 ? 0.654 4.129 0.660 1.00 95.81 99 LEU A O 1
ATOM 780 N N . TRP A 1 100 ? 1.502 2.047 0.558 1.00 94.75 100 TRP A N 1
ATOM 781 C CA . TRP A 1 100 ? 2.894 2.471 0.430 1.00 94.75 100 TRP A CA 1
ATOM 782 C C . TRP A 1 100 ? 3.650 1.557 -0.535 1.00 94.75 100 TRP A C 1
ATOM 784 O O . TRP A 1 100 ? 4.087 0.465 -0.186 1.00 94.75 100 TRP A O 1
ATOM 794 N N . VAL A 1 101 ? 3.754 2.003 -1.784 1.00 94.88 101 VAL A N 1
ATOM 795 C CA . VAL A 1 101 ? 4.413 1.268 -2.867 1.00 94.88 101 VAL A CA 1
ATOM 796 C C . VAL A 1 101 ? 4.933 2.248 -3.914 1.00 94.88 101 VAL A C 1
ATOM 798 O O . VAL A 1 101 ? 4.421 3.361 -4.051 1.00 94.88 101 VAL A O 1
ATOM 801 N N . GLY A 1 102 ? 5.944 1.825 -4.665 1.00 91.69 102 GLY A N 1
ATOM 802 C CA . GLY A 1 102 ? 6.468 2.555 -5.819 1.00 91.69 102 GLY A CA 1
ATOM 803 C C . GLY A 1 102 ? 7.989 2.559 -5.889 1.00 91.69 102 GLY A C 1
ATOM 804 O O . GLY A 1 102 ? 8.547 2.853 -6.941 1.00 91.69 102 GLY A O 1
ATOM 805 N N . THR A 1 103 ? 8.679 2.201 -4.799 1.00 88.94 103 THR A N 1
ATOM 806 C CA . THR A 1 103 ? 10.148 2.289 -4.744 1.00 88.94 103 THR A CA 1
ATOM 807 C C . THR A 1 103 ? 10.820 1.215 -5.591 1.00 88.94 103 THR A C 1
ATOM 809 O O . THR A 1 103 ? 11.952 1.402 -6.018 1.00 88.94 103 THR A O 1
ATOM 812 N N . ASN A 1 104 ? 10.107 0.118 -5.863 1.00 93.25 104 ASN A N 1
ATOM 813 C CA . ASN A 1 104 ? 10.596 -1.007 -6.655 1.00 93.25 104 ASN A CA 1
ATOM 814 C C . ASN A 1 104 ? 10.198 -0.929 -8.135 1.00 93.25 104 ASN A C 1
ATOM 816 O O . ASN A 1 104 ? 10.517 -1.839 -8.899 1.00 93.25 104 ASN A O 1
ATOM 820 N N . ASN A 1 105 ? 9.520 0.140 -8.569 1.00 93.31 105 ASN A N 1
ATOM 821 C CA . ASN A 1 105 ? 9.135 0.356 -9.966 1.00 93.31 105 ASN A CA 1
ATOM 822 C C . ASN A 1 105 ? 10.330 0.820 -10.825 1.00 93.31 105 ASN A C 1
ATOM 824 O O . ASN A 1 105 ? 10.254 1.818 -11.541 1.00 93.31 105 ASN A O 1
ATOM 828 N N . HIS A 1 106 ? 11.438 0.087 -10.759 1.00 90.88 106 HIS A N 1
ATOM 829 C CA . HIS A 1 106 ? 12.625 0.328 -11.569 1.00 90.88 106 HIS A CA 1
ATOM 830 C C . HIS A 1 106 ? 12.274 0.273 -13.062 1.00 90.88 106 HIS A C 1
ATOM 832 O O . HIS A 1 106 ? 11.495 -0.574 -13.492 1.00 90.88 106 HIS A O 1
ATOM 838 N N . GLY A 1 107 ? 12.828 1.196 -13.849 1.00 91.31 107 GLY A N 1
ATOM 839 C CA . GLY A 1 107 ? 12.546 1.297 -15.285 1.00 91.31 107 GLY A CA 1
ATOM 840 C C . GLY A 1 107 ? 11.231 2.002 -15.643 1.00 91.31 107 GLY A C 1
ATOM 841 O O . GLY A 1 107 ? 11.009 2.275 -16.819 1.00 91.31 107 GLY A O 1
ATOM 842 N N . HIS A 1 108 ? 10.392 2.362 -14.666 1.00 91.62 108 HIS A N 1
ATOM 843 C CA . HIS A 1 108 ? 9.192 3.167 -14.900 1.00 91.62 108 HIS A CA 1
ATOM 844 C C . HIS A 1 108 ? 9.450 4.657 -14.661 1.00 91.62 108 HIS A C 1
ATOM 846 O O . HIS A 1 108 ? 10.162 5.057 -13.739 1.00 91.62 108 HIS A O 1
ATOM 852 N N . THR A 1 109 ? 8.815 5.503 -15.468 1.00 91.50 109 THR A N 1
ATOM 853 C CA . THR A 1 109 ? 8.826 6.955 -15.260 1.00 91.50 109 THR A CA 1
ATOM 854 C C . THR A 1 109 ? 7.969 7.344 -14.047 1.00 91.50 109 THR A C 1
ATOM 856 O O . THR A 1 109 ? 7.010 6.641 -13.717 1.00 91.50 109 THR A O 1
ATOM 859 N N . PRO A 1 110 ? 8.212 8.504 -13.409 1.00 89.69 110 PRO A N 1
ATOM 860 C CA . PRO A 1 110 ? 7.357 8.985 -12.322 1.00 89.69 110 PRO A CA 1
ATOM 861 C C . PRO A 1 110 ? 5.871 9.076 -12.703 1.00 89.69 110 PRO A C 1
ATOM 863 O O . PRO A 1 110 ? 5.010 8.747 -11.892 1.00 89.69 110 PRO A O 1
ATOM 866 N N . GLY A 1 111 ? 5.558 9.460 -13.948 1.00 88.38 111 GLY A N 1
ATOM 867 C CA . GLY A 1 111 ? 4.181 9.495 -14.453 1.00 88.38 111 GLY A CA 1
ATOM 868 C C . GLY A 1 111 ? 3.532 8.109 -14.499 1.00 88.38 111 GLY A C 1
ATOM 869 O O . GLY A 1 111 ? 2.386 7.952 -14.080 1.00 88.38 111 GLY A O 1
ATOM 870 N N . GLN A 1 112 ? 4.284 7.090 -14.923 1.00 90.88 112 GLN A N 1
ATOM 871 C CA . GLN A 1 112 ? 3.830 5.699 -14.911 1.00 90.88 112 GLN A CA 1
ATOM 872 C C . GLN A 1 112 ? 3.601 5.194 -13.482 1.00 90.88 112 GLN A C 1
ATOM 874 O O . GLN A 1 112 ? 2.548 4.621 -13.201 1.00 90.88 112 GLN A O 1
ATOM 879 N N . ILE A 1 113 ? 4.522 5.469 -12.554 1.00 91.19 113 ILE A N 1
ATOM 880 C CA . ILE A 1 113 ? 4.381 5.078 -11.140 1.00 91.19 113 ILE A CA 1
ATOM 881 C C . ILE A 1 113 ? 3.139 5.730 -10.525 1.00 91.19 113 ILE A C 1
ATOM 883 O O . ILE A 1 113 ? 2.320 5.039 -9.921 1.00 91.19 113 ILE A O 1
ATOM 887 N N . CYS A 1 114 ? 2.946 7.036 -10.737 1.00 91.38 114 CYS A N 1
ATOM 888 C CA . CYS A 1 114 ? 1.738 7.740 -10.311 1.00 91.38 114 CYS A CA 1
ATOM 889 C C . CYS A 1 114 ? 0.474 7.107 -10.905 1.00 91.38 114 CYS A C 1
ATOM 891 O O . CYS A 1 114 ? -0.492 6.889 -10.180 1.00 91.38 114 CYS A O 1
ATOM 893 N N . GLY A 1 115 ? 0.481 6.758 -12.196 1.00 90.94 115 GLY A N 1
ATOM 894 C CA . GLY A 1 115 ? -0.634 6.054 -12.832 1.00 90.94 115 GLY A CA 1
ATOM 895 C C . GLY A 1 115 ? -0.915 4.681 -12.208 1.00 90.94 115 GLY A C 1
ATOM 896 O O . GLY A 1 115 ? -2.075 4.335 -12.002 1.00 90.94 115 GLY A O 1
ATOM 897 N N . GLY A 1 116 ? 0.126 3.934 -11.832 1.00 94.06 116 GLY A N 1
ATOM 898 C CA . GLY A 1 116 ? 0.001 2.663 -11.115 1.00 94.06 116 GLY A CA 1
ATOM 899 C C . GLY A 1 116 ? -0.608 2.828 -9.723 1.00 94.06 116 GLY A C 1
ATOM 900 O O . GLY A 1 116 ? -1.542 2.116 -9.362 1.00 94.06 116 GLY A O 1
ATOM 901 N N . ILE A 1 117 ? -0.148 3.824 -8.963 1.00 94.38 117 ILE A N 1
ATOM 902 C CA . ILE A 1 117 ? -0.721 4.172 -7.655 1.00 94.38 117 ILE A CA 1
ATOM 903 C C . ILE A 1 117 ? -2.198 4.568 -7.801 1.00 94.38 117 ILE A C 1
ATOM 905 O O . ILE A 1 117 ? -3.037 4.100 -7.035 1.00 94.38 117 ILE A O 1
ATOM 909 N N . MET A 1 118 ? -2.542 5.377 -8.806 1.00 93.12 118 MET A N 1
ATOM 910 C CA . MET A 1 118 ? -3.933 5.757 -9.079 1.00 93.12 118 MET A CA 1
ATOM 911 C C . MET A 1 118 ? -4.803 4.548 -9.443 1.00 93.12 118 MET A C 1
ATOM 913 O O . MET A 1 118 ? -5.940 4.463 -8.980 1.00 93.12 118 MET A O 1
ATOM 917 N N . ALA A 1 119 ? -4.278 3.588 -10.208 1.00 96.06 119 ALA A N 1
ATOM 918 C CA . ALA A 1 119 ? -4.987 2.347 -10.512 1.00 96.06 119 ALA A CA 1
ATOM 919 C C . ALA A 1 119 ? -5.284 1.530 -9.243 1.00 96.06 119 ALA A C 1
ATOM 921 O O . ALA A 1 119 ? -6.404 1.050 -9.072 1.00 96.06 119 ALA A O 1
ATOM 922 N N . ILE A 1 120 ? -4.328 1.446 -8.311 1.00 96.75 120 ILE A N 1
ATOM 923 C CA . ILE A 1 120 ? -4.531 0.786 -7.012 1.00 96.75 120 ILE A CA 1
ATOM 924 C C . ILE A 1 120 ? -5.629 1.489 -6.209 1.00 96.75 120 ILE A C 1
ATOM 926 O O . ILE A 1 120 ? -6.546 0.833 -5.718 1.00 96.75 120 ILE A O 1
ATOM 930 N N . ILE A 1 121 ? -5.570 2.821 -6.100 1.00 94.81 121 ILE A N 1
ATOM 931 C CA . ILE A 1 121 ? -6.585 3.613 -5.386 1.00 94.81 121 ILE A CA 1
ATOM 932 C C . ILE A 1 121 ? -7.975 3.373 -5.983 1.00 94.81 121 ILE A C 1
ATOM 934 O O . ILE A 1 121 ? -8.941 3.213 -5.240 1.00 94.81 121 ILE A O 1
ATOM 938 N N . ASN A 1 122 ? -8.082 3.303 -7.312 1.00 94.88 122 ASN A N 1
ATOM 939 C CA . ASN A 1 122 ? -9.347 3.026 -7.984 1.00 94.88 122 ASN A CA 1
ATOM 940 C C . ASN A 1 122 ? -9.903 1.646 -7.611 1.00 94.88 122 ASN A C 1
ATOM 942 O O . ASN A 1 122 ? -11.086 1.548 -7.294 1.00 94.88 122 ASN A O 1
ATOM 946 N N . VAL A 1 123 ? -9.069 0.601 -7.582 1.00 96.62 123 VAL A N 1
ATOM 947 C CA . VAL A 1 123 ? -9.493 -0.741 -7.143 1.00 96.62 123 VAL A CA 1
ATOM 948 C C . VAL A 1 123 ? -9.941 -0.730 -5.682 1.00 96.62 123 VAL A C 1
ATOM 950 O O . VAL A 1 123 ? -10.989 -1.290 -5.362 1.00 96.62 123 VAL A O 1
ATOM 953 N N . VAL A 1 124 ? -9.202 -0.048 -4.802 1.00 95.88 124 VAL A N 1
ATOM 954 C CA . VAL A 1 124 ? -9.584 0.093 -3.389 1.00 95.88 124 VAL A CA 1
ATOM 955 C C . VAL A 1 124 ? -10.928 0.807 -3.260 1.00 95.88 124 VAL A C 1
ATOM 957 O O . VAL A 1 124 ? -11.790 0.324 -2.541 1.00 95.88 124 VAL A O 1
ATOM 960 N N . HIS A 1 125 ? -11.162 1.904 -3.982 1.00 92.94 125 HIS A N 1
ATOM 961 C CA . HIS A 1 125 ? -12.445 2.610 -3.935 1.00 92.94 125 HIS A CA 1
ATOM 962 C C . HIS A 1 125 ? -13.608 1.789 -4.503 1.00 92.94 125 HIS A C 1
ATOM 964 O O . HIS A 1 125 ? -14.723 1.889 -3.998 1.00 92.94 125 HIS A O 1
ATOM 970 N N . GLN A 1 126 ? -13.369 0.979 -5.536 1.00 94.75 126 GLN A N 1
ATOM 971 C CA . GLN A 1 126 ? -14.398 0.115 -6.117 1.00 94.75 126 GLN A CA 1
ATOM 972 C C . GLN A 1 126 ? -14.784 -1.024 -5.170 1.00 94.75 126 GLN A C 1
ATOM 974 O O . GLN A 1 126 ? -15.971 -1.273 -4.972 1.00 94.75 126 GLN A O 1
ATOM 979 N N . LYS A 1 127 ? -13.797 -1.700 -4.568 1.00 95.44 127 LYS A N 1
ATOM 980 C CA . LYS A 1 127 ? -14.046 -2.830 -3.660 1.00 95.44 127 LYS A CA 1
ATOM 981 C C . LYS A 1 127 ? -14.443 -2.388 -2.248 1.00 95.44 127 LYS A C 1
ATOM 983 O O . LYS A 1 127 ? -15.264 -3.036 -1.611 1.00 95.44 127 LYS A O 1
ATOM 988 N N . LEU A 1 128 ? -13.897 -1.271 -1.767 1.00 95.31 128 LEU A N 1
ATOM 989 C CA . LEU A 1 128 ? -14.062 -0.750 -0.407 1.00 95.31 128 LEU A CA 1
ATOM 990 C C . LEU A 1 128 ? -14.526 0.722 -0.422 1.00 95.31 128 LEU A C 1
ATOM 992 O O . LEU A 1 128 ? -13.815 1.607 0.059 1.00 95.31 128 LEU A O 1
ATOM 996 N N . PRO A 1 129 ? -15.743 1.026 -0.908 1.00 93.06 129 PRO A N 1
ATOM 997 C CA . PRO A 1 129 ? -16.206 2.405 -1.132 1.00 93.06 129 PRO A CA 1
ATOM 998 C C . PRO A 1 129 ? -16.336 3.260 0.139 1.00 93.06 129 PRO A C 1
ATOM 1000 O O . PRO A 1 129 ? -16.451 4.484 0.066 1.00 93.06 129 PRO A O 1
ATOM 1003 N N . ARG A 1 130 ? -16.350 2.628 1.319 1.00 90.12 130 ARG A N 1
ATOM 1004 C CA . ARG A 1 130 ? -16.418 3.309 2.622 1.00 90.12 130 ARG A CA 1
ATOM 1005 C C . ARG A 1 130 ? -15.047 3.549 3.257 1.00 90.12 130 ARG A C 1
ATOM 1007 O O . ARG A 1 130 ? -14.979 4.273 4.247 1.00 90.12 130 ARG A O 1
ATOM 1014 N N . ALA A 1 131 ? -13.987 2.943 2.728 1.00 91.44 131 ALA A N 1
ATOM 1015 C CA . ALA A 1 131 ? -12.651 3.069 3.287 1.00 91.44 131 ALA A CA 1
ATOM 1016 C C . ALA A 1 131 ? -12.004 4.404 2.891 1.00 91.44 131 ALA A C 1
ATOM 1018 O O . ALA A 1 131 ? -12.186 4.911 1.784 1.00 91.44 131 ALA A O 1
ATOM 1019 N N . HIS A 1 132 ? -11.199 4.965 3.789 1.00 91.00 132 HIS A N 1
ATOM 1020 C CA . HIS A 1 132 ? -10.317 6.085 3.479 1.00 91.00 132 HIS A CA 1
ATOM 1021 C C . HIS A 1 132 ? -8.948 5.579 3.031 1.00 91.00 132 HIS A C 1
ATOM 1023 O O . HIS A 1 132 ? -8.310 4.814 3.753 1.00 91.00 132 HIS A O 1
ATOM 1029 N N . THR A 1 133 ? -8.461 6.053 1.884 1.00 89.25 133 THR A N 1
ATOM 1030 C CA . THR A 1 133 ? -7.152 5.647 1.361 1.00 89.25 133 THR A CA 1
ATOM 1031 C C . THR A 1 133 ? -6.081 6.678 1.725 1.00 89.25 133 THR A C 1
ATOM 1033 O O . THR A 1 133 ? -6.161 7.853 1.355 1.00 89.25 133 THR A O 1
ATOM 1036 N N . LEU A 1 134 ? -5.057 6.244 2.458 1.00 90.88 134 LEU A N 1
ATOM 1037 C CA . LEU A 1 134 ? -3.879 7.031 2.813 1.00 90.88 134 LEU A CA 1
ATOM 1038 C C . LEU A 1 134 ? -2.702 6.576 1.961 1.00 90.88 134 LEU A C 1
ATOM 1040 O O . LEU A 1 134 ? -2.278 5.432 2.070 1.00 90.88 134 LEU A O 1
ATOM 1044 N N . VAL A 1 135 ? -2.152 7.468 1.144 1.00 89.12 135 VAL A N 1
ATOM 1045 C CA . VAL A 1 135 ? -0.993 7.159 0.304 1.00 89.12 135 VAL A CA 1
ATOM 1046 C C . VAL A 1 135 ? 0.256 7.758 0.934 1.00 89.12 135 VAL A C 1
ATOM 1048 O O . VAL A 1 135 ? 0.339 8.973 1.148 1.00 89.12 135 VAL A O 1
ATOM 1051 N N . LEU A 1 136 ? 1.229 6.898 1.222 1.00 84.06 136 LEU A N 1
ATOM 1052 C CA . LEU A 1 136 ? 2.566 7.280 1.655 1.00 84.06 136 LEU A CA 1
ATOM 1053 C C . LEU A 1 136 ? 3.476 7.317 0.427 1.00 84.06 136 LEU A C 1
ATOM 1055 O O . LEU A 1 136 ? 3.678 6.309 -0.250 1.00 84.06 136 LEU A O 1
ATOM 1059 N N . VAL A 1 137 ? 3.986 8.506 0.112 1.00 71.19 137 VAL A N 1
ATOM 1060 C CA . VAL A 1 137 ? 4.825 8.721 -1.071 1.00 71.19 137 VAL A CA 1
ATOM 1061 C C . VAL A 1 137 ? 6.299 8.527 -0.725 1.00 71.19 137 VAL A C 1
ATOM 1063 O O . VAL A 1 137 ? 6.734 8.821 0.390 1.00 71.19 137 VAL A O 1
ATOM 1066 N N . LEU A 1 138 ? 7.038 8.020 -1.717 1.00 61.97 138 LEU A N 1
ATOM 1067 C CA . LEU A 1 138 ? 8.471 7.738 -1.714 1.00 61.97 138 LEU A CA 1
ATOM 1068 C C . LEU A 1 138 ? 9.289 8.730 -0.883 1.00 61.97 138 LEU A C 1
ATOM 1070 O O . LEU A 1 138 ? 9.169 9.951 -1.008 1.00 61.97 138 LEU A O 1
ATOM 1074 N N . LEU A 1 139 ? 10.150 8.153 -0.052 1.00 50.62 139 LEU A N 1
ATOM 1075 C CA . LEU A 1 139 ? 10.930 8.819 0.973 1.00 50.62 139 LEU A CA 1
ATOM 1076 C C . LEU A 1 139 ? 11.950 9.800 0.369 1.00 50.62 139 LEU A C 1
ATOM 1078 O O . LEU A 1 139 ? 13.113 9.463 0.207 1.00 50.62 139 LEU A O 1
ATOM 1082 N N . LEU A 1 140 ? 11.518 11.028 0.083 1.00 37.28 140 LEU A N 1
ATOM 1083 C CA . LEU A 1 140 ? 12.346 12.234 0.227 1.00 37.28 140 LEU A CA 1
ATOM 1084 C C . LEU A 1 140 ? 11.572 13.462 0.729 1.00 37.28 140 LEU A C 1
ATOM 1086 O O . LEU A 1 140 ? 12.195 14.421 1.174 1.00 37.28 140 LEU A O 1
ATOM 1090 N N . VAL A 1 141 ? 10.237 13.442 0.775 1.00 34.22 141 VAL A N 1
ATOM 1091 C CA . VAL A 1 141 ? 9.450 14.459 1.486 1.00 34.22 141 VAL A CA 1
ATOM 1092 C C . VAL A 1 141 ? 8.183 13.795 2.013 1.00 34.22 141 VAL A C 1
ATOM 1094 O O . VAL A 1 141 ? 7.467 13.161 1.247 1.00 34.22 141 VAL A O 1
ATOM 1097 N N . PHE A 1 142 ? 7.901 13.939 3.312 1.00 34.97 142 PHE A N 1
ATOM 1098 C CA . PHE A 1 142 ? 6.663 13.489 3.959 1.00 34.97 142 PHE A CA 1
ATOM 1099 C C . PHE A 1 142 ? 5.433 14.173 3.335 1.00 34.97 142 PHE A C 1
ATOM 1101 O O . PHE A 1 142 ? 4.914 15.159 3.859 1.00 34.97 142 PHE A O 1
ATOM 1108 N N . ALA A 1 143 ? 4.959 13.658 2.205 1.00 38.94 143 ALA A N 1
ATOM 1109 C CA . ALA A 1 143 ? 3.668 13.989 1.633 1.00 38.94 143 ALA A CA 1
ATOM 1110 C C . ALA A 1 143 ? 2.711 12.835 1.946 1.00 38.94 143 ALA A C 1
ATOM 1112 O O . ALA A 1 143 ? 2.709 11.809 1.273 1.00 38.94 143 ALA A O 1
ATOM 1113 N N . VAL A 1 144 ? 1.910 13.001 3.001 1.00 41.56 144 VAL A N 1
ATOM 1114 C CA . VAL A 1 144 ? 0.729 12.159 3.223 1.00 41.56 144 VAL A CA 1
ATOM 1115 C C . VAL A 1 144 ? -0.364 12.697 2.309 1.00 41.56 144 VAL A C 1
ATOM 1117 O O . VAL A 1 144 ? -0.915 13.774 2.562 1.00 41.56 144 VAL A O 1
ATOM 1120 N N . VAL A 1 145 ? -0.656 11.976 1.228 1.00 48.66 145 VAL A N 1
ATOM 1121 C CA . VAL A 1 145 ? -1.803 12.282 0.370 1.00 48.66 145 VAL A CA 1
ATOM 1122 C C . VAL A 1 145 ? -2.977 11.463 0.887 1.00 48.66 145 VAL A C 1
ATOM 1124 O O . VAL A 1 145 ? -3.015 10.242 0.766 1.00 48.66 145 VAL A O 1
ATOM 1127 N N . THR A 1 146 ? -3.937 12.142 1.511 1.00 42.81 146 THR A N 1
ATOM 1128 C CA . THR A 1 146 ? -5.222 11.545 1.873 1.00 42.81 146 THR A CA 1
ATOM 1129 C C . THR A 1 146 ? -6.106 11.559 0.627 1.00 42.81 146 THR A C 1
ATOM 1131 O O . THR A 1 146 ? -6.628 12.613 0.255 1.00 42.81 146 THR A O 1
ATOM 1134 N N . ALA A 1 147 ? -6.257 10.421 -0.045 1.00 48.94 147 ALA A N 1
ATOM 1135 C CA . ALA A 1 147 ? -7.206 10.274 -1.138 1.00 48.94 147 ALA A CA 1
ATOM 1136 C C . ALA A 1 147 ? -8.568 9.914 -0.525 1.00 48.94 147 ALA A C 1
ATOM 1138 O O . ALA A 1 147 ? -8.862 8.758 -0.239 1.00 48.94 147 ALA A O 1
ATOM 1139 N N . THR A 1 148 ? -9.394 10.923 -0.255 1.00 40.19 148 THR A N 1
ATOM 1140 C CA . THR A 1 148 ? -10.784 10.722 0.175 1.00 40.19 148 THR A CA 1
ATOM 1141 C C . THR A 1 148 ? -11.700 11.065 -0.997 1.00 40.19 148 THR A C 1
ATOM 1143 O O . THR A 1 148 ? -11.734 12.228 -1.393 1.00 40.19 148 THR A O 1
ATOM 1146 N N . ASN A 1 149 ? -12.408 10.073 -1.551 1.00 34.78 149 ASN A N 1
ATOM 1147 C CA . ASN A 1 149 ? -13.533 10.217 -2.493 1.00 34.78 149 ASN A CA 1
ATOM 1148 C C . ASN A 1 149 ? -13.420 11.384 -3.493 1.00 34.78 149 ASN A C 1
ATOM 1150 O O . ASN A 1 149 ? -14.181 12.351 -3.441 1.00 34.78 149 ASN A O 1
ATOM 1154 N N . ILE A 1 150 ? -12.493 11.276 -4.446 1.00 36.34 150 ILE A N 1
A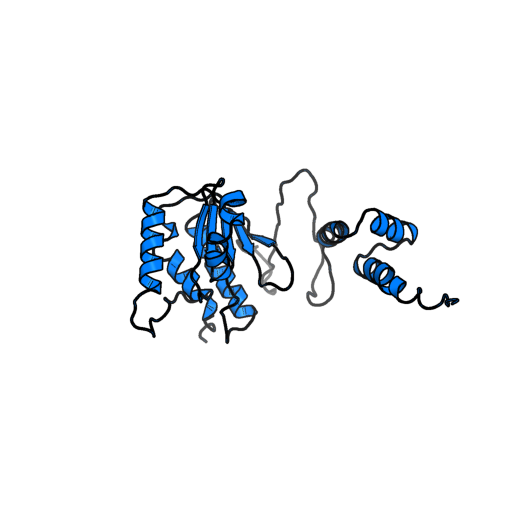TOM 1155 C CA . ILE A 1 150 ? -12.482 12.152 -5.622 1.00 36.34 150 ILE A CA 1
ATOM 1156 C C . ILE A 1 150 ? -13.438 11.535 -6.650 1.00 36.34 150 ILE A C 1
ATOM 1158 O O . ILE A 1 150 ? -13.032 10.744 -7.497 1.00 36.34 150 ILE A O 1
ATOM 1162 N N . ASN A 1 151 ? -14.729 11.865 -6.553 1.00 28.02 151 ASN A N 1
ATOM 1163 C CA . ASN A 1 151 ? -15.698 11.539 -7.597 1.00 28.02 151 ASN A CA 1
ATOM 1164 C C . ASN A 1 151 ? -15.560 12.572 -8.728 1.00 28.02 151 ASN A C 1
ATOM 1166 O O . ASN A 1 151 ? -16.226 13.607 -8.732 1.00 28.02 151 ASN A O 1
ATOM 1170 N N . CYS A 1 152 ? -14.634 12.335 -9.656 1.00 28.50 152 CYS A N 1
ATOM 1171 C CA . CYS A 1 152 ? -14.508 13.137 -10.870 1.00 28.50 152 CYS A CA 1
ATOM 1172 C C . CYS A 1 152 ? -15.524 12.646 -11.910 1.00 28.50 152 CYS A C 1
ATOM 1174 O O . CYS A 1 152 ? -15.179 11.863 -12.788 1.00 28.50 152 CYS A O 1
ATOM 1176 N N . GLN A 1 153 ? -16.772 13.112 -11.836 1.00 24.19 153 GLN A N 1
ATOM 1177 C CA . GLN A 1 153 ? -17.688 13.012 -12.974 1.00 24.19 153 GLN A CA 1
ATOM 1178 C C . GLN A 1 153 ? -17.632 14.301 -13.797 1.00 24.19 153 GLN A C 1
ATOM 1180 O O . GLN A 1 153 ? -17.994 15.379 -13.325 1.00 24.19 153 GLN A O 1
ATOM 1185 N N . ALA A 1 154 ? -17.173 14.185 -15.043 1.00 26.52 154 ALA A N 1
ATOM 1186 C CA . ALA A 1 154 ? -17.311 15.231 -16.046 1.00 26.52 154 ALA A CA 1
ATOM 1187 C C . ALA A 1 154 ? -18.752 15.213 -16.577 1.00 26.52 154 ALA A C 1
ATOM 1189 O O . ALA A 1 154 ? -19.183 14.211 -17.141 1.00 26.52 154 ALA A O 1
ATOM 1190 N N . GLN A 1 155 ? -19.500 16.305 -16.404 1.00 25.55 155 GLN A N 1
ATOM 1191 C CA . GLN A 1 155 ? -20.787 16.489 -17.081 1.00 25.55 155 GLN A CA 1
ATOM 1192 C C . GLN A 1 155 ? -20.654 17.502 -18.228 1.00 25.55 155 GLN A C 1
ATOM 1194 O O . GLN A 1 155 ? -20.046 18.559 -18.024 1.00 25.55 155 GLN A O 1
ATOM 1199 N N . PRO A 1 156 ? -21.223 17.226 -19.418 1.00 24.72 156 PRO A N 1
ATOM 1200 C CA . PRO A 1 156 ? -21.236 18.174 -20.524 1.00 24.72 156 PRO A CA 1
ATOM 1201 C C . PRO A 1 156 ? -22.308 19.254 -20.299 1.00 24.72 156 PRO A C 1
ATOM 1203 O O . PRO A 1 156 ? -23.395 18.970 -19.801 1.00 24.72 156 PRO A O 1
ATOM 1206 N N . GLN A 1 157 ? -22.005 20.504 -20.658 1.00 28.94 157 GLN A N 1
ATOM 1207 C CA . GLN A 1 157 ? -22.977 21.607 -20.696 1.00 28.94 157 GLN A CA 1
ATOM 1208 C C . GLN A 1 157 ? -23.388 21.879 -22.154 1.00 28.94 157 GLN A C 1
ATOM 1210 O O . GLN A 1 157 ? -22.528 21.788 -23.035 1.00 28.94 157 GLN A O 1
ATOM 1215 N N . PRO A 1 158 ? -24.663 22.212 -22.428 1.00 32.38 158 PRO A N 1
ATOM 1216 C CA . PRO A 1 158 ? -25.148 22.424 -23.785 1.00 32.38 158 PRO A CA 1
ATOM 1217 C C . PRO A 1 158 ? -24.769 23.819 -24.304 1.00 32.38 158 PRO A C 1
ATOM 1219 O O . PRO A 1 158 ? -24.957 24.816 -23.611 1.00 32.38 158 PRO A O 1
ATOM 1222 N N . GLY A 1 159 ? -24.286 23.865 -25.550 1.00 39.41 159 GLY A N 1
ATOM 1223 C CA . GLY A 1 159 ? -24.187 25.079 -26.365 1.00 39.41 159 GLY A CA 1
ATOM 1224 C C . GLY A 1 159 ? -22.894 25.888 -26.224 1.00 39.41 159 GLY A C 1
ATOM 1225 O O . GLY A 1 159 ? -22.882 26.879 -25.509 1.00 39.41 159 GLY A O 1
ATOM 1226 N N . ASP A 1 160 ? -21.835 25.494 -26.944 1.00 32.16 160 ASP A N 1
ATOM 1227 C CA . ASP A 1 160 ? -21.017 26.399 -27.782 1.00 32.16 160 ASP A CA 1
ATOM 1228 C C . ASP A 1 160 ? -19.978 25.571 -28.566 1.00 32.16 160 ASP A C 1
ATOM 1230 O O . ASP A 1 160 ? -19.112 24.909 -27.989 1.00 32.16 160 ASP A O 1
ATOM 1234 N N . SER A 1 161 ? -20.068 25.560 -29.893 1.00 41.31 161 SER A N 1
ATOM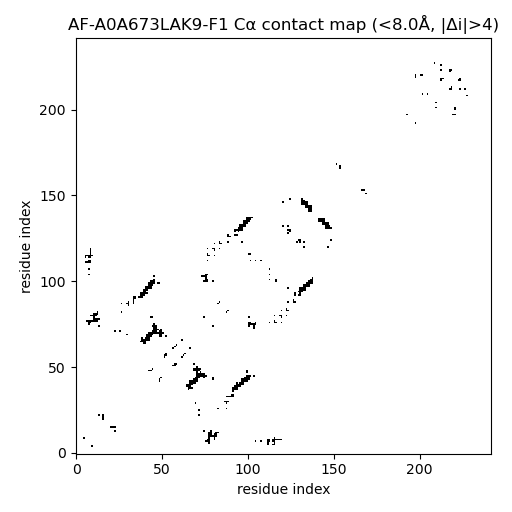 1235 C CA . SER A 1 161 ? -19.436 24.574 -30.781 1.00 41.31 161 SER A CA 1
ATOM 1236 C C . SER A 1 161 ? -17.949 24.809 -31.095 1.00 41.31 161 SER A C 1
ATOM 1238 O O . SER A 1 161 ? -17.530 24.540 -32.218 1.00 41.31 161 SER A O 1
ATOM 1240 N N . ASN A 1 162 ? -17.120 25.305 -30.159 1.00 39.31 162 ASN A N 1
ATOM 1241 C CA . ASN A 1 162 ? -15.674 25.416 -30.437 1.00 39.31 162 ASN A CA 1
ATOM 1242 C C . ASN A 1 162 ? -14.710 25.568 -29.235 1.00 39.31 162 ASN A C 1
ATOM 1244 O O . ASN A 1 162 ? -13.803 26.404 -29.272 1.00 39.31 162 ASN A O 1
ATOM 1248 N N . LYS A 1 163 ? -14.864 24.795 -28.146 1.00 35.50 163 LYS A N 1
ATOM 1249 C CA . LYS A 1 163 ? -13.865 24.749 -27.049 1.00 35.50 163 LYS A CA 1
ATOM 1250 C C . LYS A 1 163 ? -13.713 23.347 -26.444 1.00 35.50 163 LYS A C 1
ATOM 1252 O O . LYS A 1 163 ? -14.704 22.694 -26.137 1.00 35.50 163 LYS A O 1
ATOM 1257 N N . SER A 1 164 ? -12.462 22.934 -26.224 1.00 31.25 164 SER A N 1
ATOM 1258 C CA . SER A 1 164 ? -12.063 21.727 -25.480 1.00 31.25 164 SER A CA 1
ATOM 1259 C C . SER A 1 164 ? -12.640 21.698 -24.049 1.00 31.25 164 SER A C 1
ATOM 1261 O O . SER A 1 164 ? -12.852 22.763 -23.458 1.00 31.25 164 SER A O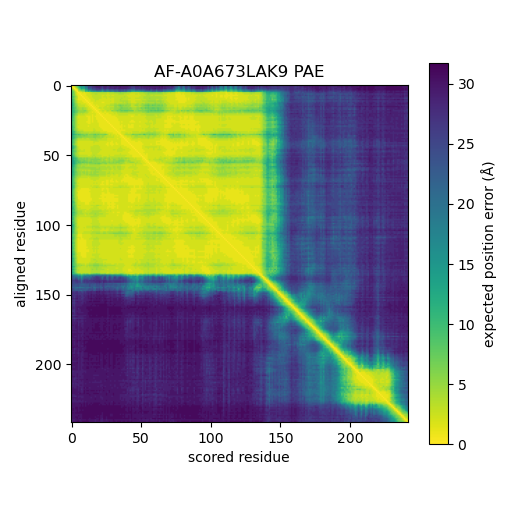 1
ATOM 1263 N N . PRO A 1 165 ? -12.892 20.504 -23.472 1.00 26.66 165 PRO A N 1
ATOM 1264 C CA . PRO A 1 165 ? -13.707 20.334 -22.269 1.00 26.66 165 PRO A CA 1
ATOM 1265 C C . PRO A 1 165 ? -13.129 21.042 -21.034 1.00 26.66 165 PRO A C 1
ATOM 1267 O O . PRO A 1 165 ? -11.941 20.954 -20.729 1.00 26.66 165 PRO A O 1
ATOM 1270 N N . VAL A 1 166 ? -14.001 21.733 -20.293 1.00 33.06 166 VAL A N 1
ATOM 1271 C CA . VAL A 1 166 ? -13.680 22.412 -19.030 1.00 33.06 166 VAL A CA 1
ATOM 1272 C C . VAL A 1 166 ? -13.874 21.434 -17.870 1.00 33.06 166 VAL A C 1
ATOM 1274 O O . VAL A 1 166 ? -15.001 21.063 -17.553 1.00 33.06 166 VAL A O 1
ATOM 1277 N N . VAL A 1 167 ? -12.791 21.063 -17.184 1.00 31.91 167 VAL A N 1
ATOM 1278 C CA . VAL A 1 167 ? -12.863 20.329 -15.910 1.00 31.91 167 VAL A CA 1
ATOM 1279 C C . VAL A 1 167 ? -13.150 21.330 -14.785 1.00 31.91 167 VAL A C 1
ATOM 1281 O O . VAL A 1 167 ? -12.276 22.096 -14.384 1.00 31.91 167 VAL A O 1
ATOM 1284 N N . LYS A 1 168 ? -14.384 21.351 -14.268 1.00 31.36 168 LYS A N 1
ATOM 1285 C CA . LYS A 1 168 ? -14.732 22.080 -13.036 1.00 31.36 168 LYS A CA 1
ATOM 1286 C C . LYS A 1 168 ? -14.549 21.151 -11.833 1.00 31.36 168 LYS A C 1
ATOM 1288 O O . LYS A 1 168 ? -15.443 20.378 -11.513 1.00 31.36 168 LYS A O 1
ATOM 1293 N N . GLY A 1 169 ? -13.411 21.236 -11.150 1.00 31.20 169 GLY A N 1
ATOM 1294 C CA . GLY A 1 169 ? -13.225 20.573 -9.856 1.00 31.20 169 GLY A CA 1
ATOM 1295 C C . GLY A 1 169 ? -13.894 21.365 -8.728 1.00 31.20 169 GLY A C 1
ATOM 1296 O O . GLY A 1 169 ? -13.543 22.521 -8.506 1.00 31.20 169 GLY A O 1
ATOM 1297 N N . HIS A 1 170 ? -14.836 20.755 -8.006 1.00 28.88 170 HIS A N 1
ATOM 1298 C CA . HIS A 1 170 ? -15.301 21.235 -6.700 1.00 28.88 170 HIS A CA 1
ATOM 1299 C C . HIS A 1 170 ? -14.651 20.380 -5.609 1.00 28.88 170 HIS A C 1
ATOM 1301 O O . HIS A 1 170 ? -14.920 19.186 -5.516 1.00 28.88 170 HIS A O 1
ATOM 1307 N N . VAL A 1 171 ? -13.816 20.987 -4.765 1.00 31.33 171 VAL A N 1
ATOM 1308 C CA . VAL A 1 171 ? -13.311 20.344 -3.544 1.00 31.33 171 VAL A CA 1
ATOM 1309 C C . VAL A 1 171 ? -14.213 20.773 -2.391 1.00 31.33 171 VAL A C 1
ATOM 1311 O O . VAL A 1 171 ? -14.108 21.894 -1.896 1.00 31.33 171 VAL A O 1
ATOM 1314 N N . ILE A 1 172 ? -15.121 19.893 -1.963 1.00 26.08 172 ILE A N 1
ATOM 1315 C CA . ILE A 1 172 ? 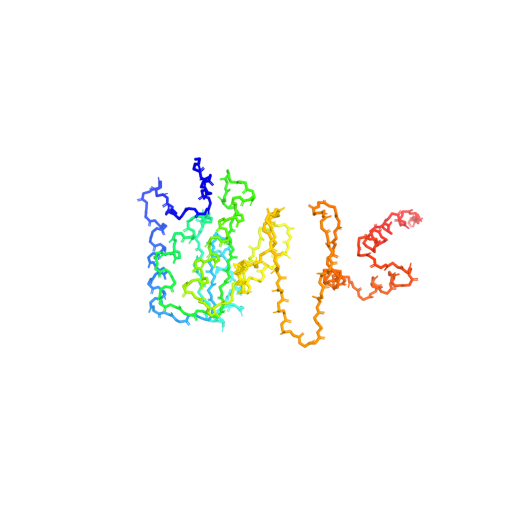-15.942 20.119 -0.767 1.00 26.08 172 ILE A CA 1
ATOM 1316 C C . ILE A 1 172 ? -15.210 19.507 0.431 1.00 26.08 172 ILE A C 1
ATOM 1318 O O . ILE A 1 172 ? -15.427 18.357 0.796 1.00 26.08 172 ILE A O 1
ATOM 1322 N N . SER A 1 173 ? -14.333 20.291 1.058 1.00 29.17 173 SER A N 1
ATOM 1323 C CA . SER A 1 173 ? -13.879 20.008 2.422 1.00 29.17 173 SER A CA 1
ATOM 1324 C C . SER A 1 173 ? -14.942 20.513 3.398 1.00 29.17 173 SER A C 1
ATOM 1326 O O . SER A 1 173 ? -15.135 21.720 3.551 1.00 29.17 173 SER A O 1
ATOM 1328 N N . ARG A 1 174 ? -15.665 19.598 4.054 1.00 30.73 174 ARG A N 1
ATOM 1329 C CA . ARG A 1 174 ? -16.534 19.922 5.194 1.00 30.73 174 ARG A CA 1
ATOM 1330 C C . ARG A 1 174 ? -15.725 19.826 6.492 1.00 30.73 174 ARG A C 1
ATOM 1332 O O . ARG A 1 174 ? -15.787 18.835 7.206 1.00 30.73 174 ARG A O 1
ATOM 1339 N N . GLN A 1 175 ? -15.023 20.903 6.829 1.00 30.58 175 GLN A N 1
ATOM 1340 C CA . GLN A 1 175 ? -14.897 21.339 8.220 1.00 30.58 175 GLN A CA 1
ATOM 1341 C C . GLN A 1 175 ? -15.218 22.835 8.266 1.00 30.58 175 GLN A C 1
ATOM 1343 O O . GLN A 1 175 ? -14.509 23.641 7.681 1.00 30.58 175 GLN A O 1
ATOM 1348 N N . GLN A 1 176 ? -16.364 23.145 8.880 1.00 32.06 176 GLN A N 1
ATOM 1349 C CA . GLN A 1 176 ? -16.860 24.462 9.299 1.00 32.06 176 GLN A CA 1
ATOM 1350 C C . GLN A 1 176 ? -16.425 25.679 8.453 1.00 32.06 176 GLN A C 1
ATOM 1352 O O . GLN A 1 176 ? -15.387 26.290 8.677 1.00 32.06 176 GLN A O 1
ATOM 1357 N N . GLY A 1 177 ? -17.318 26.081 7.541 1.00 33.66 177 GLY A N 1
ATOM 1358 C CA . GLY A 1 177 ? -17.510 27.476 7.137 1.00 33.66 177 GLY A CA 1
ATOM 1359 C C . GLY A 1 177 ? -16.307 28.201 6.534 1.00 33.66 177 GLY A C 1
ATOM 1360 O O . GLY A 1 177 ? -15.737 29.066 7.190 1.00 33.66 177 GLY A O 1
ATOM 1361 N N . LYS A 1 178 ? -15.992 27.914 5.262 1.00 28.64 178 LYS A N 1
ATOM 1362 C CA . LYS A 1 178 ? -15.529 28.884 4.244 1.00 28.64 178 LYS A CA 1
ATOM 1363 C C . LYS A 1 178 ? -15.368 28.175 2.897 1.00 28.64 178 LYS A C 1
ATOM 1365 O O . LYS A 1 178 ? -14.463 27.372 2.704 1.00 28.64 178 LYS A O 1
ATOM 1370 N N . THR A 1 179 ? -16.259 28.470 1.958 1.00 27.66 179 THR A N 1
ATOM 1371 C CA . THR A 1 179 ? -16.122 28.092 0.546 1.00 27.66 179 THR A CA 1
ATOM 1372 C C . THR A 1 179 ? -14.984 28.892 -0.086 1.00 27.66 179 THR A C 1
ATOM 1374 O O . THR A 1 179 ? -15.074 30.115 -0.184 1.00 27.66 179 THR A O 1
ATOM 1377 N N . CYS A 1 180 ? -13.921 28.225 -0.535 1.00 27.84 180 CYS A N 1
ATOM 1378 C CA . CYS A 1 180 ? -12.926 28.845 -1.410 1.00 27.84 180 CYS A CA 1
ATOM 1379 C C . CYS A 1 180 ? -13.402 28.735 -2.864 1.00 27.84 180 CYS A C 1
ATOM 1381 O O . CYS A 1 180 ? -13.499 27.637 -3.404 1.00 27.84 180 CYS A O 1
ATOM 1383 N N . SER A 1 181 ? -13.700 29.876 -3.490 1.00 29.22 181 SER A N 1
ATOM 1384 C CA . SER A 1 181 ? -13.968 29.968 -4.927 1.00 29.22 181 SER A CA 1
ATOM 1385 C C . SER A 1 181 ? -12.667 30.287 -5.663 1.00 29.22 181 SER A C 1
ATOM 1387 O O . SER A 1 181 ? -12.010 31.279 -5.346 1.00 29.22 181 SER A O 1
ATOM 1389 N N . CYS A 1 182 ? -12.287 29.450 -6.629 1.00 30.53 182 CYS A N 1
ATOM 1390 C CA . CYS A 1 182 ? -11.201 29.746 -7.560 1.00 30.53 182 CYS A CA 1
ATOM 1391 C C . CYS A 1 182 ? -11.812 30.303 -8.850 1.00 30.53 182 CYS A C 1
ATOM 1393 O O . CYS A 1 182 ? -12.488 29.585 -9.584 1.00 30.53 182 CYS A O 1
ATOM 1395 N N . VAL A 1 183 ? -11.575 31.584 -9.130 1.00 28.92 183 VAL A N 1
ATOM 1396 C CA . VAL A 1 183 ? -11.947 32.235 -10.393 1.00 28.92 183 VAL A CA 1
ATOM 1397 C C . VAL A 1 183 ? -10.660 32.614 -11.121 1.00 28.92 183 VAL A C 1
ATOM 1399 O O . VAL A 1 183 ? -9.866 33.366 -10.567 1.00 28.92 183 VAL A O 1
ATOM 1402 N N . GLY A 1 184 ? -10.457 32.158 -12.365 1.00 30.64 184 GLY A N 1
ATOM 1403 C CA . GLY A 1 184 ? -9.396 32.734 -13.205 1.00 30.64 184 GLY A CA 1
ATOM 1404 C C . GLY A 1 184 ? -8.934 31.934 -14.427 1.00 30.64 184 GLY A C 1
ATOM 1405 O O . GLY A 1 184 ? -8.095 31.056 -14.318 1.00 30.64 184 GLY A O 1
ATOM 1406 N N . ARG A 1 185 ? -9.503 32.316 -15.577 1.00 29.64 185 ARG A N 1
ATOM 1407 C CA . ARG A 1 185 ? -9.099 32.244 -17.004 1.00 29.64 185 ARG A CA 1
ATOM 1408 C C . ARG A 1 185 ? -7.756 31.602 -17.430 1.00 29.64 185 ARG A C 1
ATOM 1410 O O . ARG A 1 185 ? -6.698 31.945 -16.928 1.00 29.64 185 ARG A O 1
ATOM 1417 N N . ARG A 1 186 ? -7.869 30.825 -18.528 1.00 33.00 186 ARG A N 1
ATOM 1418 C CA . ARG A 1 186 ? -6.944 30.632 -19.675 1.00 33.00 186 ARG A CA 1
ATOM 1419 C C . ARG A 1 186 ? -5.506 31.131 -19.454 1.00 33.00 186 ARG A C 1
ATOM 1421 O O . ARG A 1 186 ? -5.236 32.284 -19.762 1.00 33.00 186 ARG A O 1
ATOM 1428 N N . ASN A 1 187 ? -4.642 30.254 -18.939 1.00 29.95 187 ASN A N 1
ATOM 1429 C CA . ASN A 1 187 ? -3.211 30.084 -19.260 1.00 29.95 187 ASN A CA 1
ATOM 1430 C C . ASN A 1 187 ? -2.552 29.307 -18.111 1.00 29.95 187 ASN A C 1
ATOM 1432 O O . ASN A 1 187 ? -1.917 29.865 -17.222 1.00 29.95 187 ASN A O 1
ATOM 1436 N N . ALA A 1 188 ? -2.770 27.992 -18.098 1.00 33.06 188 ALA A N 1
ATOM 1437 C CA . ALA A 1 188 ? -2.185 27.093 -17.113 1.00 33.06 188 ALA A CA 1
ATOM 1438 C C . ALA A 1 188 ? -0.783 26.676 -17.573 1.00 33.06 188 ALA A C 1
ATOM 1440 O O . ALA A 1 188 ? -0.638 25.658 -18.239 1.00 33.06 188 ALA A O 1
ATOM 1441 N N . LEU A 1 189 ? 0.226 27.485 -17.252 1.00 31.92 189 LEU A N 1
ATOM 1442 C CA . LEU A 1 189 ? 1.627 27.037 -17.192 1.00 31.92 189 LEU A CA 1
ATOM 1443 C C . LEU A 1 189 ? 2.533 27.943 -16.354 1.00 31.92 189 LEU A C 1
ATOM 1445 O O . LEU A 1 189 ? 3.636 27.534 -16.013 1.00 31.92 189 LEU A O 1
ATOM 1449 N N . GLU A 1 190 ? 2.070 29.108 -15.910 1.00 31.41 190 GLU A N 1
ATOM 1450 C CA . GLU A 1 190 ? 2.846 29.929 -14.989 1.00 31.41 190 GLU A CA 1
ATOM 1451 C C . GLU A 1 190 ? 1.999 30.346 -13.797 1.00 31.41 190 GLU A C 1
ATOM 1453 O O . GLU A 1 190 ? 0.974 31.000 -13.942 1.00 31.41 190 GLU A O 1
ATOM 1458 N N . GLN A 1 191 ? 2.485 29.941 -12.620 1.00 40.75 191 GLN A N 1
ATOM 1459 C CA . GLN A 1 191 ? 2.231 30.547 -11.317 1.00 40.75 191 GLN A CA 1
ATOM 1460 C C . GLN A 1 191 ? 0.754 30.675 -10.924 1.00 40.75 191 GLN A C 1
ATOM 1462 O O . GLN A 1 191 ? 0.102 31.620 -11.333 1.00 40.75 191 GLN A O 1
ATOM 1467 N N . ASN A 1 192 ? 0.255 29.821 -10.019 1.00 32.78 192 ASN A N 1
ATOM 1468 C CA . ASN A 1 192 ? -0.636 30.288 -8.948 1.00 32.78 192 ASN A CA 1
ATOM 1469 C C . ASN A 1 192 ? -0.797 29.247 -7.835 1.00 32.78 192 ASN A C 1
ATOM 1471 O O . ASN A 1 192 ? -1.445 28.215 -7.982 1.00 32.78 192 ASN A O 1
ATOM 1475 N N . TYR A 1 193 ? -0.189 29.576 -6.697 1.00 35.53 193 TYR A N 1
ATOM 1476 C CA . TYR A 1 193 ? -0.328 28.889 -5.422 1.00 35.53 193 TYR A CA 1
ATOM 1477 C C . TYR A 1 193 ? -1.727 29.132 -4.851 1.00 35.53 193 TYR A C 1
ATOM 1479 O O . TYR A 1 193 ? -2.158 30.277 -4.705 1.00 35.53 193 TYR A O 1
ATOM 1487 N N . CYS A 1 194 ? -2.422 28.062 -4.476 1.00 30.89 194 CYS A N 1
ATOM 1488 C CA . CYS A 1 194 ? -3.696 28.165 -3.779 1.00 30.89 194 CYS A CA 1
ATOM 1489 C C . CYS A 1 194 ? -3.450 28.719 -2.362 1.00 30.89 194 CYS A C 1
ATOM 1491 O O . CYS A 1 194 ? -2.571 28.245 -1.639 1.00 30.89 194 CYS A O 1
ATOM 1493 N N . THR A 1 195 ? -4.235 29.699 -1.913 1.00 37.25 195 THR A N 1
ATOM 1494 C CA . THR A 1 195 ? -4.093 30.340 -0.587 1.00 37.25 195 THR A CA 1
ATOM 1495 C C . THR A 1 195 ? -4.196 29.365 0.600 1.00 37.25 195 THR A C 1
ATOM 1497 O O . THR A 1 195 ? -3.652 29.645 1.669 1.00 37.25 195 THR A O 1
ATOM 1500 N N . CYS A 1 196 ? -4.793 28.182 0.417 1.00 38.12 196 CYS A N 1
ATOM 1501 C CA . CYS A 1 196 ? -4.792 27.101 1.412 1.00 38.12 196 CYS A CA 1
ATOM 1502 C C . CYS A 1 196 ? -3.409 26.456 1.632 1.00 38.12 196 CYS A C 1
ATOM 1504 O O . CYS A 1 196 ? -3.122 25.967 2.726 1.00 38.12 196 CYS A O 1
ATOM 1506 N N . GLU A 1 197 ? -2.527 26.472 0.635 1.00 39.41 197 GLU A N 1
ATOM 1507 C CA . GLU A 1 197 ? -1.198 25.857 0.716 1.00 39.41 197 GLU A CA 1
ATOM 1508 C C . GLU A 1 197 ? -0.220 26.731 1.519 1.00 39.41 197 GLU A C 1
ATOM 1510 O O . GLU A 1 197 ? 0.561 26.229 2.332 1.00 39.41 197 GLU A O 1
ATOM 1515 N N . LEU A 1 198 ? -0.369 28.058 1.417 1.00 39.53 198 LEU A N 1
ATOM 1516 C CA . LEU A 1 198 ? 0.350 29.037 2.242 1.00 39.53 198 LEU A CA 1
ATOM 1517 C C . LEU A 1 198 ? 0.032 28.884 3.741 1.00 39.53 198 LEU A C 1
ATOM 1519 O O . LEU A 1 198 ? 0.936 28.975 4.576 1.00 39.53 198 LEU A O 1
ATOM 1523 N N . GLN A 1 199 ? -1.225 28.586 4.100 1.00 45.16 199 GLN A N 1
ATOM 1524 C CA . GLN A 1 199 ? -1.615 28.341 5.496 1.00 45.16 199 GLN A CA 1
ATOM 1525 C C . GLN A 1 199 ? -1.056 27.021 6.053 1.00 45.16 199 GLN A C 1
ATOM 1527 O O . GLN A 1 199 ? -0.760 26.937 7.249 1.00 45.16 199 GLN A O 1
ATOM 1532 N N . ARG A 1 200 ? -0.853 26.004 5.204 1.00 49.00 200 ARG A N 1
ATOM 1533 C CA . ARG A 1 200 ? -0.241 24.725 5.601 1.00 49.00 200 ARG A CA 1
ATOM 1534 C C . ARG A 1 200 ? 1.272 24.861 5.804 1.00 49.00 200 ARG A C 1
ATOM 1536 O O . ARG A 1 200 ? 1.792 24.372 6.805 1.00 49.00 200 ARG A O 1
ATOM 1543 N N . GLN A 1 201 ? 1.962 25.601 4.933 1.00 49.00 201 GLN A N 1
ATOM 1544 C CA . GLN A 1 201 ? 3.413 25.829 5.023 1.00 49.00 201 GLN A CA 1
ATOM 1545 C C . GLN A 1 201 ? 3.817 26.680 6.237 1.00 49.00 201 GLN A C 1
ATOM 1547 O O . GLN A 1 201 ? 4.858 26.435 6.849 1.00 49.00 201 GLN A O 1
ATOM 1552 N N . TYR A 1 202 ? 2.964 27.613 6.677 1.00 45.69 202 TYR A N 1
ATOM 1553 C CA . TYR A 1 202 ? 3.213 28.374 7.905 1.00 45.69 202 TYR A CA 1
ATOM 1554 C C . TYR A 1 202 ? 3.252 27.491 9.162 1.00 45.69 202 TYR A C 1
ATOM 1556 O O . TYR A 1 202 ? 3.893 27.881 10.131 1.00 45.69 202 TYR A O 1
ATOM 1564 N N . ARG A 1 203 ? 2.639 26.295 9.201 1.00 52.81 203 ARG A N 1
ATOM 1565 C CA . ARG A 1 203 ? 2.664 25.432 10.403 1.00 52.81 203 ARG A CA 1
ATOM 1566 C C . ARG A 1 203 ? 4.035 24.816 10.708 1.00 52.81 203 ARG A C 1
ATOM 1568 O O . ARG A 1 203 ? 4.251 24.472 11.863 1.00 52.81 203 ARG A O 1
ATOM 1575 N N . ILE A 1 204 ? 4.946 24.762 9.736 1.00 58.12 204 ILE A N 1
ATOM 1576 C CA . ILE A 1 204 ? 6.288 24.163 9.872 1.00 58.12 204 ILE A CA 1
ATOM 1577 C C . ILE A 1 204 ? 7.239 25.051 10.702 1.00 58.12 204 ILE A C 1
ATOM 1579 O O . ILE A 1 204 ? 8.168 24.555 11.329 1.00 58.12 204 ILE A O 1
ATOM 1583 N N . LEU A 1 205 ? 7.003 26.367 10.745 1.00 59.94 205 LEU A N 1
ATOM 1584 C CA . LEU A 1 205 ? 7.851 27.314 11.478 1.00 59.94 205 LEU A CA 1
ATOM 1585 C C . LEU A 1 205 ? 7.525 27.339 12.979 1.00 59.94 205 LEU A C 1
ATOM 1587 O O . LEU A 1 205 ? 6.349 27.319 13.370 1.00 59.94 205 LEU A O 1
ATOM 1591 N N . SER A 1 206 ? 8.552 27.462 13.823 1.00 66.38 206 SER A N 1
ATOM 1592 C CA . SER A 1 206 ? 8.374 27.672 15.266 1.00 66.38 206 SER A CA 1
ATOM 1593 C C . SER A 1 206 ? 7.645 28.997 15.546 1.00 66.38 206 SER A C 1
ATOM 1595 O O . SER A 1 206 ? 7.570 29.886 14.689 1.00 66.38 206 SER A O 1
ATOM 1597 N N . LYS A 1 207 ? 7.078 29.154 16.751 1.00 72.25 207 LYS A N 1
ATOM 1598 C CA . LYS A 1 207 ? 6.367 30.390 17.143 1.00 72.25 207 LYS A CA 1
ATOM 1599 C C . LYS A 1 207 ? 7.258 31.637 17.004 1.00 72.25 207 LYS A C 1
ATOM 1601 O O . LYS A 1 207 ? 6.793 32.667 16.524 1.00 72.25 207 LYS A O 1
ATOM 1606 N N . GLU A 1 208 ? 8.541 31.517 17.332 1.00 73.12 208 GLU A N 1
ATOM 1607 C CA . GLU A 1 208 ? 9.533 32.598 17.245 1.00 73.12 208 GLU A CA 1
ATOM 1608 C C . GLU A 1 208 ? 9.856 32.986 15.796 1.00 73.12 208 GLU A C 1
ATOM 1610 O O . GLU A 1 208 ? 9.900 34.168 15.454 1.00 73.12 208 GLU A O 1
ATOM 1615 N N . GLN A 1 209 ? 10.009 31.999 14.910 1.00 72.19 209 GLN A N 1
ATOM 1616 C CA . GLN A 1 209 ? 10.262 32.226 13.483 1.00 72.19 209 GLN A CA 1
ATOM 1617 C C . GLN A 1 209 ? 9.093 32.950 12.806 1.00 72.19 209 GLN A C 1
ATOM 1619 O O . GLN A 1 209 ? 9.294 33.854 11.994 1.00 72.19 209 GLN A O 1
ATOM 1624 N N . LYS A 1 210 ? 7.861 32.594 13.188 1.00 70.94 210 LYS A N 1
ATOM 1625 C CA . LYS A 1 210 ? 6.644 33.271 12.724 1.00 70.94 210 LYS A CA 1
ATOM 1626 C C . LYS A 1 210 ? 6.620 34.733 13.157 1.00 70.94 210 LYS A C 1
ATOM 1628 O O . LYS A 1 210 ? 6.394 35.602 12.317 1.00 70.94 210 LYS A O 1
ATOM 1633 N N . ALA A 1 211 ? 6.894 35.003 14.435 1.00 74.81 211 ALA A N 1
ATOM 1634 C CA . ALA A 1 211 ? 6.930 36.360 14.977 1.00 74.81 211 ALA A CA 1
ATOM 1635 C C . ALA A 1 211 ? 7.997 37.229 14.286 1.00 74.81 211 ALA A C 1
ATOM 1637 O O . ALA A 1 211 ? 7.732 38.385 13.956 1.00 74.81 211 ALA A O 1
ATOM 1638 N N . LEU A 1 212 ? 9.171 36.660 13.990 1.00 75.62 212 LEU A N 1
ATOM 1639 C CA . LEU A 1 212 ? 10.247 37.357 13.283 1.00 75.62 212 LEU A CA 1
ATOM 1640 C C . LEU A 1 212 ? 9.845 37.767 11.858 1.00 75.62 212 LEU A C 1
ATOM 1642 O O . LEU A 1 212 ? 10.087 38.904 11.453 1.00 75.62 212 LEU A O 1
ATOM 1646 N N . CYS A 1 213 ? 9.216 36.865 11.101 1.00 74.94 213 CYS A N 1
ATOM 1647 C CA . CYS A 1 213 ? 8.783 37.158 9.734 1.00 74.94 213 CYS A CA 1
ATOM 1648 C C . CYS A 1 213 ? 7.608 38.145 9.690 1.00 74.94 213 CYS A C 1
ATOM 1650 O O . CYS A 1 213 ? 7.588 39.020 8.825 1.00 74.94 213 CYS A O 1
ATOM 1652 N N . LEU A 1 214 ? 6.692 38.072 10.664 1.00 74.25 214 LEU A N 1
ATOM 1653 C CA . LEU A 1 214 ? 5.611 39.048 10.842 1.00 74.25 214 LEU A CA 1
ATOM 1654 C C . LEU A 1 214 ? 6.153 40.447 11.166 1.00 74.25 214 LEU A C 1
ATOM 1656 O O . LEU A 1 214 ? 5.762 41.412 10.517 1.00 74.25 214 LEU A O 1
ATOM 1660 N N . LYS A 1 215 ? 7.120 40.558 12.089 1.00 79.25 215 LYS A N 1
ATOM 1661 C CA . LYS A 1 215 ? 7.763 41.837 12.448 1.00 79.25 215 LYS A CA 1
ATOM 1662 C C . LYS A 1 215 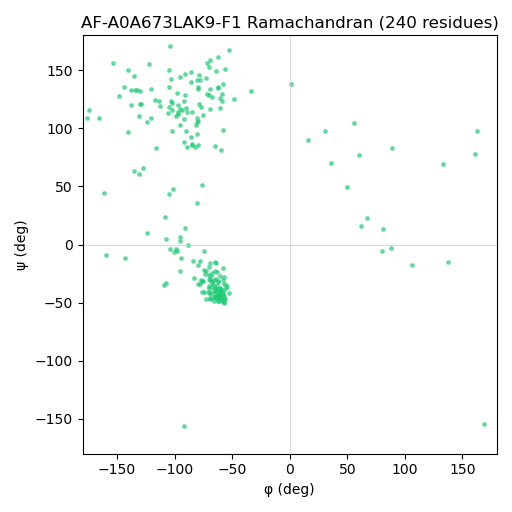? 8.483 42.494 11.263 1.00 79.25 215 LYS A C 1
ATOM 1664 O O . LYS A 1 215 ? 8.624 43.710 11.232 1.00 79.25 215 LYS A O 1
ATOM 1669 N N . LYS A 1 216 ? 8.933 41.697 10.287 1.00 76.75 216 LYS A N 1
ATOM 1670 C CA . LYS A 1 216 ? 9.585 42.172 9.057 1.00 76.75 216 LYS A CA 1
ATOM 1671 C C . LYS A 1 216 ? 8.639 42.333 7.858 1.00 76.75 216 LYS A C 1
ATOM 1673 O O . LYS A 1 216 ? 9.120 42.587 6.758 1.00 76.75 216 LYS A O 1
ATOM 1678 N N . GLY A 1 217 ? 7.325 42.174 8.042 1.00 68.00 217 GLY A N 1
ATOM 1679 C CA . GLY A 1 217 ? 6.335 42.349 6.973 1.00 68.00 217 GLY A CA 1
ATOM 1680 C C . GLY A 1 217 ? 6.415 41.300 5.856 1.00 68.00 217 GLY A C 1
ATOM 1681 O O . GLY A 1 217 ? 5.996 41.556 4.730 1.00 68.00 217 GLY A O 1
ATOM 1682 N N . ILE A 1 218 ? 6.977 40.119 6.132 1.00 74.56 218 ILE A N 1
ATOM 1683 C CA . ILE A 1 218 ? 7.175 39.063 5.132 1.00 74.56 218 ILE A CA 1
ATOM 1684 C C . ILE A 1 218 ? 5.948 38.150 5.108 1.00 74.56 218 ILE A C 1
ATOM 1686 O O . ILE A 1 218 ? 5.666 37.459 6.084 1.00 74.56 218 ILE A O 1
ATOM 1690 N N . SER A 1 219 ? 5.252 38.105 3.970 1.00 58.75 219 SER A N 1
ATOM 1691 C CA . SER A 1 219 ? 4.005 37.343 3.785 1.00 58.75 219 SER A CA 1
ATOM 1692 C C . SER A 1 219 ? 4.174 35.983 3.097 1.00 58.75 219 SER A C 1
ATOM 1694 O O . SER A 1 219 ? 3.206 35.240 2.953 1.00 58.75 219 SER A O 1
ATOM 1696 N N . THR A 1 220 ? 5.388 35.631 2.655 1.00 61.66 220 THR A N 1
ATOM 1697 C CA . THR A 1 220 ? 5.642 34.396 1.891 1.00 61.66 220 THR A CA 1
ATOM 1698 C C . THR A 1 220 ? 6.640 33.483 2.595 1.00 61.66 220 THR A C 1
ATOM 1700 O O . THR A 1 220 ? 7.715 33.909 3.025 1.00 61.66 220 THR A O 1
ATOM 1703 N N . PHE A 1 221 ? 6.304 32.193 2.667 1.00 64.31 221 PHE A N 1
ATOM 1704 C CA . PHE A 1 221 ? 7.106 31.174 3.349 1.00 64.31 221 PHE A CA 1
ATOM 1705 C C . PHE A 1 221 ? 8.533 31.070 2.789 1.00 64.31 221 PHE A C 1
ATOM 1707 O O . PHE A 1 221 ? 9.491 31.058 3.557 1.00 64.31 221 PHE A O 1
ATOM 1714 N N . LYS A 1 222 ? 8.695 31.103 1.459 1.00 68.25 222 LYS A N 1
ATOM 1715 C CA . LYS A 1 222 ? 10.006 31.029 0.789 1.00 68.25 222 LYS A CA 1
ATOM 1716 C C . LYS A 1 222 ? 10.937 32.185 1.190 1.00 68.25 222 LYS A C 1
ATOM 1718 O O . LYS A 1 222 ? 12.107 31.954 1.485 1.00 68.25 222 LYS A O 1
ATOM 1723 N N . LYS A 1 223 ? 10.408 33.415 1.288 1.00 71.31 223 LYS A N 1
ATOM 1724 C CA . LYS A 1 223 ? 11.166 34.588 1.767 1.00 71.31 223 LYS A CA 1
ATOM 1725 C C . LYS A 1 223 ? 11.470 34.495 3.264 1.00 71.31 223 LYS A C 1
ATOM 1727 O O . LYS A 1 223 ? 12.562 34.856 3.691 1.00 71.31 223 LYS A O 1
ATOM 1732 N N . CYS A 1 224 ? 10.535 33.969 4.054 1.00 71.38 224 CYS A N 1
ATOM 1733 C CA . CYS A 1 224 ? 10.735 33.749 5.484 1.00 71.38 224 CYS A CA 1
ATOM 1734 C C . CYS A 1 224 ? 11.828 32.691 5.748 1.00 71.38 224 CYS A C 1
ATOM 1736 O O . CYS A 1 224 ? 12.724 32.927 6.554 1.00 71.38 224 CYS A O 1
ATOM 1738 N N . GLN A 1 225 ? 11.852 31.579 5.001 1.00 72.31 225 GLN A N 1
ATOM 1739 C CA . GLN A 1 225 ? 12.931 30.586 5.072 1.00 72.31 225 GLN A CA 1
ATOM 1740 C C . GLN A 1 225 ? 14.286 31.143 4.620 1.00 72.31 225 GLN A C 1
ATOM 1742 O O . GLN A 1 225 ? 15.295 30.844 5.252 1.00 72.31 225 GLN A O 1
ATOM 1747 N N . GLN A 1 226 ? 14.328 31.978 3.578 1.00 72.81 226 GLN A N 1
ATOM 1748 C CA . GLN A 1 226 ? 15.562 32.651 3.156 1.00 72.81 226 GLN A CA 1
ATOM 1749 C C . GLN A 1 226 ? 16.094 33.616 4.223 1.00 72.81 226 GLN A C 1
ATOM 1751 O O . GLN A 1 226 ? 17.299 33.656 4.451 1.00 72.81 226 GLN A O 1
ATOM 1756 N N . LEU A 1 227 ? 15.217 34.340 4.927 1.00 71.62 227 LEU A N 1
ATOM 1757 C CA . LEU A 1 227 ? 15.602 35.191 6.056 1.00 71.62 227 LEU A CA 1
ATOM 1758 C C . LEU A 1 227 ? 16.178 34.363 7.221 1.00 71.62 227 LEU A C 1
ATOM 1760 O O . LEU A 1 227 ? 17.204 34.718 7.799 1.00 71.62 227 LEU A O 1
ATOM 1764 N N . ILE A 1 228 ? 15.532 33.241 7.549 1.00 73.06 228 ILE A N 1
ATOM 1765 C CA . ILE A 1 228 ? 15.945 32.350 8.642 1.00 73.06 228 ILE A CA 1
ATOM 1766 C C . ILE A 1 228 ? 17.258 31.621 8.299 1.00 73.06 228 ILE A C 1
ATOM 1768 O O . ILE A 1 228 ? 18.138 31.504 9.150 1.00 73.06 228 ILE A O 1
ATOM 1772 N N . GLY A 1 229 ? 17.423 31.166 7.053 1.00 60.06 229 GLY A N 1
ATOM 1773 C CA . GLY A 1 229 ? 18.630 30.490 6.562 1.00 60.06 229 GLY A CA 1
ATOM 1774 C C . GLY A 1 229 ? 19.803 31.437 6.279 1.00 60.06 229 GLY A C 1
ATOM 1775 O O . GLY A 1 229 ? 20.956 31.067 6.494 1.00 60.06 229 GLY A O 1
ATOM 1776 N N . GLY A 1 230 ? 19.525 32.677 5.866 1.00 51.12 230 GLY A N 1
ATOM 1777 C CA . GLY A 1 230 ? 20.530 33.714 5.607 1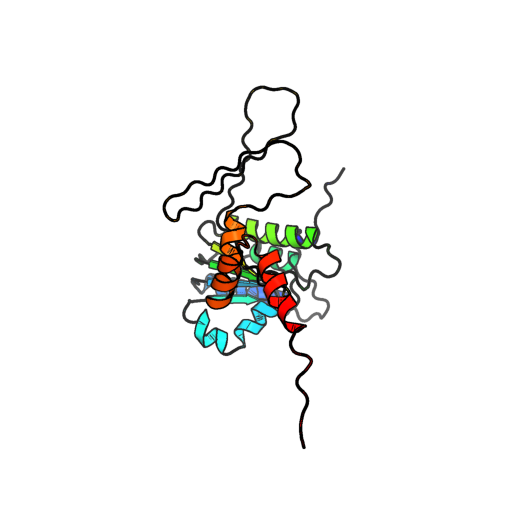.00 51.12 230 GLY A CA 1
ATOM 1778 C C . GLY A 1 230 ? 21.251 34.200 6.867 1.00 51.12 230 GLY A C 1
ATOM 1779 O O . GLY A 1 230 ? 22.414 34.595 6.801 1.00 51.12 230 GLY A O 1
ATOM 1780 N N . ASN A 1 231 ? 20.620 34.073 8.038 1.00 48.50 231 ASN A N 1
ATOM 1781 C CA . ASN A 1 231 ? 21.201 34.483 9.319 1.00 48.50 231 ASN A CA 1
ATOM 1782 C C . ASN A 1 231 ? 22.295 33.542 9.862 1.00 48.50 231 ASN A C 1
ATOM 1784 O O . ASN A 1 231 ? 22.947 33.878 10.848 1.00 48.50 231 ASN A O 1
ATOM 1788 N N . ARG A 1 232 ? 22.566 32.391 9.224 1.00 43.72 232 ARG A N 1
ATOM 1789 C CA . ARG A 1 232 ? 23.715 31.538 9.597 1.00 43.72 232 ARG A CA 1
ATOM 1790 C C . ARG A 1 232 ? 25.061 32.050 9.073 1.00 43.72 232 ARG A C 1
ATOM 1792 O O . ARG A 1 232 ? 26.091 31.601 9.562 1.00 43.72 232 ARG A O 1
ATOM 1799 N N . LYS A 1 233 ? 25.087 33.004 8.132 1.00 40.22 233 LYS A N 1
ATOM 1800 C CA . LYS A 1 233 ? 26.345 33.598 7.635 1.00 40.22 233 LYS A CA 1
ATOM 1801 C C . LYS A 1 233 ? 26.835 34.816 8.439 1.00 40.22 233 LYS A C 1
ATOM 1803 O O . LYS A 1 233 ? 27.913 35.312 8.146 1.00 40.22 233 LYS A O 1
ATOM 1808 N N . ALA A 1 234 ? 26.114 35.243 9.483 1.00 39.75 234 ALA A N 1
ATOM 1809 C CA . ALA A 1 234 ? 26.465 36.399 10.324 1.00 39.75 234 ALA A CA 1
ATOM 1810 C C . ALA A 1 234 ? 26.957 36.035 11.747 1.00 39.75 234 ALA A C 1
ATOM 1812 O O . ALA A 1 234 ? 26.874 36.846 12.664 1.00 39.75 234 ALA A O 1
ATOM 1813 N N . LYS A 1 235 ? 27.484 34.818 11.948 1.00 38.44 235 LYS A N 1
ATOM 1814 C CA . LYS A 1 235 ? 28.278 34.445 13.137 1.00 38.44 235 LYS A CA 1
ATOM 1815 C C . LYS A 1 235 ? 29.577 33.743 12.721 1.00 38.44 235 LYS A C 1
ATOM 1817 O O . LYS A 1 235 ? 29.819 32.588 13.048 1.00 38.44 235 LYS A O 1
ATOM 1822 N N . LYS A 1 236 ? 30.411 34.450 11.960 1.00 42.28 236 LYS A N 1
ATOM 1823 C CA . LYS A 1 236 ? 31.861 34.221 11.900 1.00 42.28 236 LYS A CA 1
ATOM 1824 C C . LYS A 1 236 ? 32.509 35.527 12.345 1.00 42.28 236 LYS A C 1
ATOM 1826 O O . LYS A 1 236 ? 32.420 36.507 11.618 1.00 42.28 236 LYS A O 1
ATOM 1831 N N . GLY A 1 237 ? 33.101 35.534 13.536 1.00 42.06 237 GLY A N 1
ATOM 1832 C CA . GLY A 1 237 ? 33.881 36.668 14.031 1.00 42.06 237 GLY A CA 1
ATOM 1833 C C . GLY A 1 237 ? 33.559 37.070 15.464 1.00 42.06 237 GLY A C 1
ATOM 1834 O O . GLY A 1 237 ? 33.005 38.139 15.667 1.00 42.06 237 GLY A O 1
ATOM 1835 N N . ILE A 1 238 ? 33.928 36.233 16.437 1.00 32.41 238 ILE A N 1
ATOM 1836 C CA . ILE A 1 238 ? 34.519 36.700 17.700 1.00 32.41 238 ILE A CA 1
ATOM 1837 C C . ILE A 1 238 ? 35.665 35.726 18.002 1.00 32.41 238 ILE A C 1
ATOM 1839 O O . ILE A 1 238 ? 35.460 34.512 18.021 1.00 32.41 238 ILE A O 1
ATOM 1843 N N . SER A 1 239 ? 36.874 36.272 18.096 1.00 32.62 239 SER A N 1
ATOM 1844 C CA . SER A 1 239 ? 38.131 35.583 18.372 1.00 32.62 239 SER A CA 1
ATOM 1845 C C . SER A 1 239 ? 38.210 35.057 19.810 1.00 32.62 239 SER A C 1
ATOM 1847 O O . SER A 1 239 ? 37.537 35.568 20.702 1.00 32.62 239 SER A O 1
ATOM 1849 N N . MET A 1 240 ? 39.088 34.068 20.005 1.00 29.64 240 MET A N 1
ATOM 1850 C CA . MET A 1 240 ? 39.599 33.573 21.295 1.00 29.64 240 MET A CA 1
ATOM 1851 C C . MET A 1 240 ? 40.170 34.700 22.184 1.00 29.64 240 MET A C 1
ATOM 1853 O O . MET A 1 240 ? 40.457 35.794 21.686 1.00 29.64 240 MET A O 1
ATOM 1857 N N . PRO A 1 241 ? 40.423 34.406 23.471 1.00 37.12 241 PRO A N 1
ATOM 1858 C CA . PRO A 1 241 ? 41.824 34.179 23.835 1.00 37.12 241 PRO A CA 1
ATOM 1859 C C . PRO A 1 241 ? 42.054 32.953 24.741 1.00 37.12 241 PRO A C 1
ATOM 1861 O O . PRO A 1 241 ? 41.211 32.629 25.570 1.00 37.12 241 PRO A O 1
ATOM 1864 N N . ILE A 1 242 ? 43.207 32.322 24.472 1.00 38.84 242 ILE A N 1
ATOM 1865 C CA . ILE A 1 242 ? 44.125 31.494 25.289 1.00 38.84 242 ILE A CA 1
ATOM 1866 C C . ILE A 1 242 ? 43.532 30.769 26.502 1.00 38.84 242 ILE A C 1
ATOM 1868 O O . ILE A 1 242 ? 43.229 31.439 27.511 1.00 38.84 242 ILE A O 1
#

Secondary structure (DSSP, 8-state):
------GGGS--PPP-SSSS-HHHHHHHHHHHHHHH---SEEEEES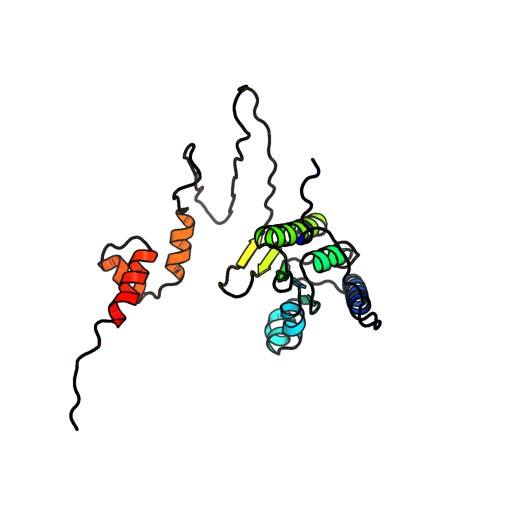HHHHHHTTSHHIIIIIGGGTEEEEE-TT--HHHHHHHIIIIITTT---SEEEEE--TT-TT--HHHHHHHHHHHHHHHHHH-TTPEEEEEP-TTS--EEEE--------PPS--TT------------SSS--------S-TTS----HHHHHHHGGGS-HHHHHHHHHTT---HHHHHHHHHHGGGG--------

Mean predicted aligned error: 17.63 Å

InterPro domains:
  IPR013830 SGNH hydrolase-type esterase domain [PF13472] (43-142)
  IPR036514 SGNH hydrolase superfamily [G3DSA:3.40.50.1110] (1-163)

Solvent-accessible surface area (backbone atoms only — not comparable to full-atom values): 15014 Å² total; per-residue (Å²): 131,81,75,84,76,49,67,35,50,45,64,38,75,81,80,72,86,84,74,75,56,61,70,61,53,52,52,53,48,42,34,49,47,19,70,75,41,80,32,44,26,37,38,38,28,11,38,72,46,37,52,45,65,77,37,72,63,26,65,73,66,39,50,84,49,44,49,45,76,58,28,38,72,77,34,25,34,15,33,53,36,27,47,53,73,69,45,45,49,77,59,47,74,34,52,31,38,38,39,36,61,45,90,53,41,75,96,54,53,72,69,35,46,51,47,6,50,50,45,39,52,51,51,46,46,71,76,37,71,81,36,39,38,36,37,49,52,74,95,84,57,98,49,78,47,73,55,66,85,82,81,83,76,88,78,89,80,89,87,73,100,83,72,83,89,83,85,81,84,80,85,84,77,90,70,83,90,78,89,84,81,90,84,83,79,97,68,95,84,67,87,83,83,59,75,70,54,60,62,57,59,58,69,78,51,53,76,66,58,51,50,54,27,56,77,69,73,53,89,45,69,72,62,41,50,49,56,63,60,57,58,70,76,76,78,79,88,80,80,84,82,135

Foldseek 3Di:
DDDPDLPLQAADADDPPPPPCVSVVLLVVLLVCLQVAAAQEEEFEEVVQVCVCVDPCCVVPPVVRRYDGSYYHLDALNNSLNSLVVRNLQRYAHQEYEYEHHPNVPPHDPVSSVSSVVSSVVSCCVSHVNHWYWYADDPDDGDTDTDRDPPQDQDDDDDDPDDDGDRDDDDDDPDDDDGDDDDDDDDPDDDDDDPVVLVVLVVVDDPVLNVVCVVVVHSGSVVSVCVVVVCVVPPDDDDDDD